Protein AF-A0A9Q1QBJ9-F1 (afdb_monomer_lite)

InterPro domains:
  IPR001480 Bulb-type lectin domain [PF01453] (140-242)
  IPR001480 Bulb-type lectin domain [PS50927] (94-215)
  IPR001480 Bulb-type lectin domain [SM00108] (101-216)
  IPR001480 Bulb-type lectin domain [cd00028] (123-216)
  IPR036426 Bulb-type lectin domain superfamily [SSF51110] (140-247)

Secondary structure (DSSP, 8-state):
------------TTSGGGGGSHHHHHHHHHHHHTT-GGGGS-TTT--TTTHHHHHHHHHHHHHHTBSSGGGSPPHHHHHHHHHTS-SSPPPP--BTT----------------EEEEEEE-SS-EEEEEEE-SGGGTT-EEEETTTTS-B-SS--EEEE-TTS-EEEE-TT--EEEE---GGGPPTT--EEEEE-TTS-EEEEETTEEEEEGGGS--SEE-TT--EEEETTS----SEEEEEETTEEEEEEEEEEE--SSS--EEEEETTEEEEE---B-SS-BTTS---HHHHHH-EEEEEE-TTSEEEEEEE-SSTT-EEEEEE-TTS-EEEEEE-

Foldseek 3Di:
DDDDDDDDDPDPPPVLLVLLDLVLLLVCVVCVVVVNNLVSDDPVPSDPVCVVLVVLSSQLSLQQQALDPVSRDDPVVSVCSNVCVDVDDDGHDDGNSNDPDDDDDDDDDDPQFWDWDWDDQPQWTWTFIFGPDPVTRLDTFATFLLPQTARDPAWDFDQDPLRWGFIAYPVRDTSGTQPQSVVDDPPWHWDWDQDSQRKIFIDTVPDTRGICLQPGEFKAWAPRKQKAAPPPPGDFSYAEACDPRRSHGHQWGWHFDDLVFTKIFIDRVPHTPDIQDGDPQFGSNNDDDDPVRSSFKGKDWDADPRSMIMIHIHGPPPVWTWMWGCYNVRDTDIDTPD

pLDDT: mean 75.95, std 17.56, range [25.08, 95.88]

Sequence (338 aa):
MNNLLAGSIPPTSRELLIFLYPPTTHQAWKLWNQKNITSFIDPVIAEPCYEADILRCIQVGLLCVQELAVDRPCISTVISMLEGDISDLPHPNKPGFTHISKDSEENQQCSSMNFISVTNGPNHRYVGIWYSKPSVRDVVVWVANRNNPLNDTSGIFRVSKDGNLQVLNGKNQILWSSDVSNKVVSGFSAAAQILDSGDLVVRIKDDVIWQSFDHPTDSLLPNMKLTVTKNVNQKPALRSWKSPADPSDGRFTSSFDSFTLPQVFIWDGDQPQWRSGPWNGNILIGVQYNPTDFINAQFVISSDKKGTISSSYFYPNKSLLSTYLLSLAGKFTQNMVG

Organism: NCBI:txid171969

Radius of gyration: 24.94 Å; chains: 1; bounding box: 63×51×92 Å

Structure (mmCIF, N/CA/C/O backbone):
data_AF-A0A9Q1QBJ9-F1
#
_entry.id   AF-A0A9Q1QBJ9-F1
#
loop_
_atom_site.group_PDB
_atom_site.id
_atom_site.type_symbol
_atom_site.label_atom_id
_atom_site.label_alt_id
_atom_site.label_comp_id
_atom_site.label_asym_id
_atom_site.label_entity_id
_atom_site.label_seq_id
_atom_site.pdbx_PDB_ins_code
_atom_site.Cartn_x
_atom_site.Cartn_y
_atom_site.Cartn_z
_atom_site.occupancy
_atom_site.B_iso_or_equiv
_atom_site.auth_seq_id
_atom_site.auth_comp_id
_atom_site.auth_asym_id
_atom_site.auth_atom_id
_atom_site.pdbx_PDB_model_num
ATOM 1 N N . MET A 1 1 ? 26.435 0.445 -59.937 1.00 33.91 1 MET A N 1
ATOM 2 C CA . MET A 1 1 ? 26.414 1.860 -59.514 1.00 33.91 1 MET A CA 1
ATOM 3 C C . MET A 1 1 ? 24.974 2.244 -59.273 1.00 33.91 1 MET A C 1
ATOM 5 O O . MET A 1 1 ? 24.207 2.161 -60.217 1.00 33.91 1 MET A O 1
ATOM 9 N N . ASN A 1 2 ? 24.622 2.532 -58.020 1.00 25.94 2 ASN A N 1
ATOM 10 C CA . ASN A 1 2 ? 23.614 3.511 -57.599 1.00 25.94 2 ASN A CA 1
ATOM 11 C C . ASN A 1 2 ? 23.578 3.477 -56.065 1.00 25.94 2 ASN A C 1
ATOM 13 O O . ASN A 1 2 ? 22.781 2.770 -55.458 1.00 25.94 2 ASN A O 1
ATOM 17 N N . ASN A 1 3 ? 24.529 4.201 -55.467 1.00 25.19 3 ASN A N 1
ATOM 18 C CA . ASN A 1 3 ? 24.510 4.575 -54.058 1.00 25.19 3 ASN A CA 1
ATOM 19 C C . ASN A 1 3 ? 23.535 5.748 -53.916 1.00 25.19 3 ASN A C 1
ATOM 21 O O . ASN A 1 3 ? 23.783 6.812 -54.479 1.00 25.19 3 ASN A O 1
ATOM 25 N N . LEU A 1 4 ? 22.450 5.555 -53.169 1.00 27.25 4 LEU A N 1
ATOM 26 C CA . LEU A 1 4 ? 21.653 6.646 -52.617 1.00 27.25 4 LEU A CA 1
ATOM 27 C C . LEU A 1 4 ? 21.962 6.729 -51.123 1.00 27.25 4 LEU A C 1
ATOM 29 O O . LEU A 1 4 ? 21.885 5.743 -50.394 1.00 27.25 4 LEU A O 1
ATOM 33 N N . LEU A 1 5 ? 22.405 7.920 -50.740 1.00 26.91 5 LEU A N 1
ATOM 34 C CA . LEU A 1 5 ? 22.919 8.317 -49.440 1.00 26.91 5 LEU A CA 1
ATOM 35 C C . LEU A 1 5 ? 21.843 8.146 -48.361 1.00 26.91 5 LEU A C 1
ATOM 37 O O . LEU A 1 5 ? 20.815 8.820 -48.388 1.00 26.91 5 LEU A O 1
ATOM 41 N N . ALA A 1 6 ? 22.110 7.266 -47.397 1.00 25.08 6 ALA A N 1
ATOM 42 C CA . ALA A 1 6 ? 21.444 7.269 -46.105 1.00 25.08 6 ALA A CA 1
ATOM 43 C C . ALA A 1 6 ? 21.936 8.501 -45.332 1.00 25.08 6 ALA A C 1
ATOM 45 O O . ALA A 1 6 ? 23.045 8.511 -44.804 1.00 25.08 6 ALA A O 1
ATOM 46 N N . GLY A 1 7 ? 21.133 9.566 -45.335 1.00 25.12 7 GLY A N 1
ATOM 47 C CA . GLY A 1 7 ? 21.307 10.689 -44.423 1.00 25.12 7 GLY A CA 1
ATOM 48 C C . GLY A 1 7 ? 21.037 10.218 -42.997 1.00 25.12 7 GLY A C 1
ATOM 49 O O . GLY A 1 7 ? 19.918 9.829 -42.668 1.00 25.12 7 GLY A O 1
ATOM 50 N N . SER A 1 8 ? 22.087 10.214 -42.187 1.00 29.39 8 SER A N 1
ATOM 51 C CA . SER A 1 8 ? 22.101 9.941 -40.755 1.00 29.39 8 SER A CA 1
ATOM 52 C C . SER A 1 8 ? 21.213 10.945 -40.017 1.00 29.39 8 SER A C 1
ATOM 54 O O . SER A 1 8 ? 21.477 12.145 -39.999 1.00 29.39 8 SER A O 1
ATOM 56 N N . ILE A 1 9 ? 20.132 10.443 -39.426 1.00 32.88 9 ILE A N 1
ATOM 57 C CA . ILE A 1 9 ? 19.233 11.200 -38.551 1.00 32.88 9 ILE A CA 1
ATOM 58 C C . ILE A 1 9 ? 19.928 11.303 -37.178 1.00 32.88 9 ILE A C 1
ATOM 60 O O . ILE A 1 9 ? 20.292 10.258 -36.640 1.00 32.88 9 ILE A O 1
ATOM 64 N N . PRO A 1 10 ? 20.145 12.503 -36.604 1.00 36.66 10 PRO A N 1
ATOM 65 C CA . PRO A 1 10 ? 20.764 12.642 -35.285 1.00 36.66 10 PRO A CA 1
ATOM 66 C C . PRO A 1 10 ? 19.845 12.093 -34.176 1.00 36.66 10 PRO A C 1
ATOM 68 O O . PRO A 1 10 ? 18.625 12.019 -34.375 1.00 36.66 10 PRO A O 1
ATOM 71 N N . PRO A 1 11 ? 20.395 11.714 -33.005 1.00 37.81 11 PRO A N 1
ATOM 72 C CA . PRO A 1 11 ? 19.617 11.146 -31.910 1.00 37.81 11 PRO A CA 1
ATOM 73 C C . PRO A 1 11 ? 18.572 12.160 -31.436 1.00 37.81 11 PRO A C 1
ATOM 75 O O . PRO A 1 11 ? 18.870 13.194 -30.843 1.00 37.81 11 PRO A O 1
ATOM 78 N N . THR A 1 12 ? 17.307 11.885 -31.750 1.00 42.91 12 THR A N 1
ATOM 79 C CA . THR A 1 12 ? 16.182 12.710 -31.304 1.00 42.91 12 THR A CA 1
ATOM 80 C C . THR A 1 12 ? 16.101 12.731 -29.777 1.00 42.91 12 THR A C 1
ATOM 82 O O . THR A 1 12 ? 16.357 11.715 -29.135 1.00 42.91 12 THR A O 1
ATOM 85 N N . SER A 1 13 ? 15.660 13.872 -29.240 1.00 38.88 13 SER A N 1
ATOM 86 C CA . SER A 1 13 ? 15.245 14.275 -27.874 1.00 38.88 13 SER A CA 1
ATOM 87 C C . SER A 1 13 ? 14.768 13.229 -26.839 1.00 38.88 13 SER A C 1
ATOM 89 O O . SER A 1 13 ? 14.583 13.573 -25.673 1.00 38.88 13 SER A O 1
ATOM 91 N N . ARG A 1 14 ? 14.585 11.959 -27.205 1.00 36.34 14 ARG A N 1
ATOM 92 C CA . ARG A 1 14 ? 14.251 10.836 -26.320 1.00 36.34 14 ARG A CA 1
ATOM 93 C C . ARG A 1 14 ? 15.429 10.317 -25.484 1.00 36.34 14 ARG A C 1
ATOM 95 O O . ARG A 1 14 ? 15.174 9.775 -24.415 1.00 36.34 14 ARG A O 1
ATOM 102 N N . GLU A 1 15 ? 16.681 10.508 -25.904 1.00 43.69 15 GLU A N 1
ATOM 103 C CA . GLU A 1 15 ? 17.861 10.028 -25.146 1.00 43.69 15 GLU A CA 1
ATOM 104 C C . GLU A 1 15 ? 18.367 11.026 -24.090 1.00 43.69 15 GLU A C 1
ATOM 106 O O . GLU A 1 15 ? 18.930 10.637 -23.068 1.00 43.69 15 GLU A O 1
ATOM 111 N N . LEU A 1 16 ? 18.046 12.312 -24.255 1.00 41.97 16 LEU A N 1
ATOM 112 C CA . LEU A 1 16 ? 18.316 13.368 -23.269 1.00 41.97 16 LEU A CA 1
ATOM 113 C C . LEU A 1 16 ? 17.565 13.171 -21.936 1.00 41.97 16 LEU A C 1
ATOM 115 O O . LEU A 1 16 ? 17.967 13.707 -20.904 1.00 41.97 16 LEU A O 1
ATOM 119 N N . LEU A 1 17 ? 16.501 12.363 -21.931 1.00 39.62 17 LEU A N 1
ATOM 120 C CA . LEU A 1 17 ? 15.684 12.058 -20.752 1.00 39.62 17 LEU A CA 1
ATOM 121 C C . LEU A 1 17 ? 16.362 11.123 -19.732 1.00 39.62 17 LEU A C 1
ATOM 123 O O . LEU A 1 17 ? 15.875 11.007 -18.608 1.00 39.62 17 LEU A O 1
ATOM 127 N N . ILE A 1 18 ? 17.504 10.510 -20.065 1.00 40.84 18 ILE A N 1
ATOM 128 C CA . ILE A 1 18 ? 18.268 9.643 -19.144 1.00 40.84 18 ILE A CA 1
ATOM 129 C C . ILE A 1 18 ? 18.962 10.458 -18.023 1.00 40.84 18 ILE A C 1
ATOM 131 O O . ILE A 1 18 ? 19.281 9.927 -16.953 1.00 40.84 18 ILE A O 1
ATOM 135 N N . PHE A 1 19 ? 19.123 11.775 -18.207 1.00 36.28 19 PHE A N 1
ATOM 136 C CA . PHE A 1 19 ? 19.811 12.662 -17.258 1.00 36.28 19 PHE A CA 1
ATOM 137 C C . PHE A 1 19 ? 18.944 13.219 -16.118 1.00 36.28 19 PHE A C 1
ATOM 139 O O . PHE A 1 19 ? 19.477 13.873 -15.222 1.00 36.28 19 PHE A O 1
ATOM 146 N N . LEU A 1 20 ? 17.635 12.941 -16.103 1.00 38.00 20 LEU A N 1
ATOM 147 C CA . LEU A 1 20 ? 16.695 13.495 -15.115 1.00 38.00 20 LEU A CA 1
ATOM 148 C C . LEU A 1 20 ? 16.413 12.572 -13.909 1.00 38.00 20 LEU A C 1
ATOM 150 O O . LEU A 1 20 ? 15.502 12.850 -13.132 1.00 38.00 20 LEU A O 1
ATOM 154 N N . TYR A 1 21 ? 17.178 11.488 -13.722 1.00 39.03 21 TYR A N 1
ATOM 155 C CA . TYR A 1 21 ? 16.983 10.539 -12.617 1.00 39.03 21 TYR A CA 1
ATOM 156 C C . TYR A 1 21 ? 18.013 10.763 -11.482 1.00 39.03 21 TYR A C 1
ATOM 158 O O . TYR A 1 21 ? 19.213 10.786 -11.749 1.00 39.03 21 TYR A O 1
ATOM 166 N N . PRO A 1 22 ? 17.619 10.884 -10.195 1.00 43.53 22 PRO A N 1
ATOM 167 C CA . PRO A 1 22 ? 18.544 11.287 -9.122 1.00 43.53 22 PRO A CA 1
ATOM 168 C C . PRO A 1 22 ? 19.790 10.383 -8.942 1.00 43.53 22 PRO A C 1
ATOM 170 O O . PRO A 1 22 ? 20.889 10.911 -8.745 1.00 43.53 22 PRO A O 1
ATOM 173 N N . PRO A 1 23 ? 19.687 9.039 -9.057 1.00 45.09 23 PRO A N 1
ATOM 174 C CA . PRO A 1 23 ? 20.844 8.138 -9.064 1.00 45.09 23 PRO A CA 1
ATOM 175 C C . PRO A 1 23 ? 21.808 8.344 -10.240 1.00 45.09 23 PRO A C 1
ATOM 177 O O . PRO A 1 23 ? 23.024 8.333 -10.034 1.00 45.09 23 PRO A O 1
ATOM 180 N N . THR A 1 24 ? 21.294 8.571 -11.456 1.00 62.31 24 THR A N 1
ATOM 181 C CA . THR A 1 24 ? 22.142 8.823 -12.632 1.00 62.31 24 THR A CA 1
ATOM 182 C C . THR A 1 24 ? 22.761 10.212 -12.563 1.00 62.31 24 THR A C 1
ATOM 184 O O . THR A 1 24 ? 23.939 10.354 -12.873 1.00 62.31 24 THR A O 1
ATOM 187 N N . THR A 1 25 ? 22.042 11.210 -12.038 1.00 67.38 25 THR A N 1
ATOM 188 C CA . THR A 1 25 ? 22.577 12.548 -11.759 1.00 67.38 25 THR A CA 1
ATOM 189 C C . THR A 1 25 ? 23.733 12.506 -10.757 1.00 67.38 25 THR A C 1
ATOM 191 O O . THR A 1 25 ? 24.758 13.143 -10.989 1.00 67.38 25 THR A O 1
ATOM 194 N N . HIS A 1 26 ? 23.619 11.745 -9.660 1.00 71.88 26 HIS A N 1
ATOM 195 C CA . HIS A 1 26 ? 24.703 11.621 -8.678 1.00 71.88 26 HIS A CA 1
ATOM 196 C C . HIS A 1 26 ? 25.946 10.946 -9.275 1.00 71.88 26 HIS A C 1
ATOM 198 O O . HIS A 1 26 ? 27.069 11.414 -9.072 1.00 71.88 26 HIS A O 1
ATOM 204 N N . GLN A 1 27 ? 25.758 9.863 -10.034 1.00 75.88 27 GLN A N 1
ATOM 205 C CA . GLN A 1 27 ? 26.855 9.146 -10.683 1.00 75.88 27 GLN A CA 1
ATOM 206 C C . GLN A 1 27 ? 27.514 9.982 -11.791 1.00 75.88 27 GLN A C 1
ATOM 208 O O . GLN A 1 27 ? 28.742 10.073 -11.823 1.00 75.88 27 GLN A O 1
ATOM 213 N N . ALA A 1 28 ? 26.722 10.644 -12.638 1.00 80.31 28 ALA A N 1
ATOM 214 C CA . ALA A 1 28 ? 27.209 11.560 -13.664 1.00 80.31 28 ALA A CA 1
ATOM 215 C C . ALA A 1 28 ? 27.973 12.732 -13.037 1.00 80.31 28 ALA A C 1
ATOM 217 O O . ALA A 1 28 ? 29.091 13.013 -13.446 1.00 80.31 28 ALA A O 1
ATOM 218 N N . TRP A 1 29 ? 27.444 13.355 -11.979 1.00 84.75 29 TRP A N 1
ATOM 219 C CA . TRP A 1 29 ? 28.126 14.425 -11.242 1.00 84.75 29 TRP A CA 1
ATOM 220 C C . TRP A 1 29 ? 29.461 13.975 -10.639 1.00 84.75 29 TRP A C 1
ATOM 222 O O . TRP A 1 29 ? 30.465 14.689 -10.711 1.00 84.75 29 TRP A O 1
ATOM 232 N N . LYS A 1 30 ? 29.504 12.774 -10.055 1.00 84.19 30 LYS A N 1
ATOM 233 C CA . LYS A 1 30 ? 30.741 12.199 -9.515 1.00 84.19 30 LYS A CA 1
ATOM 234 C C . LYS A 1 30 ? 31.784 11.995 -10.617 1.00 84.19 30 LYS A C 1
ATOM 236 O O . LYS A 1 30 ? 32.927 12.412 -10.443 1.00 84.19 30 LYS A O 1
ATOM 241 N N . LEU A 1 31 ? 31.397 11.392 -11.741 1.00 84.75 31 LEU A N 1
ATOM 242 C CA . LEU A 1 31 ? 32.291 11.135 -12.876 1.00 84.75 31 LEU A CA 1
ATOM 243 C C . LEU A 1 31 ? 32.712 12.424 -13.598 1.00 84.75 31 LEU A C 1
ATOM 245 O O . LEU A 1 31 ? 33.857 12.520 -14.039 1.00 84.75 31 LEU A O 1
ATOM 249 N N . TRP A 1 32 ? 31.835 13.431 -13.641 1.00 87.50 32 TRP A N 1
ATOM 250 C CA . TRP A 1 32 ? 32.114 14.775 -14.153 1.00 87.50 32 TRP A CA 1
ATOM 251 C C . TRP A 1 32 ? 33.260 15.433 -13.379 1.00 87.50 32 TRP A C 1
ATOM 253 O O . TRP A 1 32 ? 34.274 15.810 -13.963 1.00 87.50 32 TRP A O 1
ATOM 263 N N . ASN A 1 33 ? 33.167 15.464 -12.045 1.00 84.94 33 ASN A N 1
ATOM 264 C CA . ASN A 1 33 ? 34.223 16.019 -11.189 1.00 84.94 33 ASN A CA 1
ATOM 265 C C . ASN A 1 33 ? 35.523 15.203 -11.217 1.00 84.94 33 ASN A C 1
ATOM 267 O O . ASN A 1 33 ? 36.606 15.747 -11.012 1.00 84.94 33 ASN A O 1
ATOM 271 N N . GLN A 1 34 ? 35.429 13.899 -11.483 1.00 87.88 34 GLN A N 1
ATOM 272 C CA . GLN A 1 34 ? 36.583 13.011 -11.644 1.00 87.88 34 GLN A CA 1
ATOM 273 C C . GLN A 1 34 ? 37.213 13.077 -13.045 1.00 87.88 34 GLN A C 1
ATOM 275 O O . GLN A 1 34 ? 38.173 12.352 -13.297 1.00 87.88 34 GLN A O 1
ATOM 280 N N . LYS A 1 35 ? 36.697 13.926 -13.950 1.00 85.50 35 LYS A N 1
ATOM 281 C CA . LYS A 1 35 ? 37.119 14.018 -15.361 1.00 85.50 35 LYS A CA 1
ATOM 282 C C . LYS A 1 35 ? 37.064 12.674 -16.101 1.00 85.50 35 LYS A C 1
ATOM 284 O O . LYS A 1 35 ? 37.845 12.433 -17.014 1.00 85.50 35 LYS A O 1
ATOM 289 N N . ASN A 1 36 ? 36.137 11.804 -15.706 1.00 86.88 36 ASN A N 1
ATOM 290 C CA . ASN A 1 36 ? 35.950 10.465 -16.268 1.00 86.88 36 ASN A CA 1
ATOM 291 C C . ASN A 1 36 ? 34.512 10.265 -16.775 1.00 86.88 36 ASN A C 1
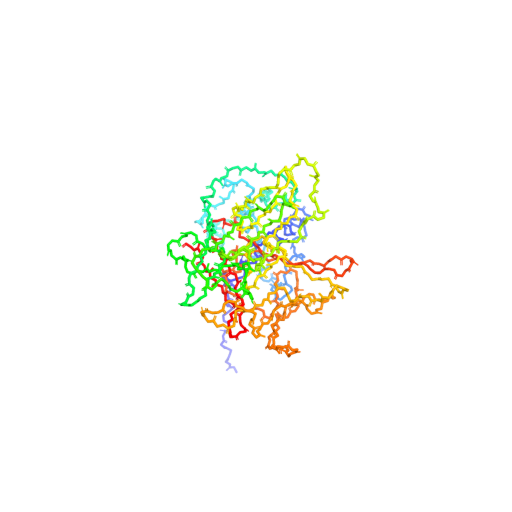ATOM 293 O O . ASN A 1 36 ? 33.939 9.180 -16.676 1.00 86.88 36 ASN A O 1
ATOM 297 N N . ILE A 1 37 ? 33.886 11.334 -17.267 1.00 83.50 37 ILE A N 1
ATOM 298 C CA . ILE A 1 37 ? 32.483 11.306 -17.687 1.00 83.50 37 ILE A CA 1
ATOM 299 C C . ILE A 1 37 ? 32.243 10.419 -18.913 1.00 83.50 37 ILE A C 1
ATOM 301 O O . ILE A 1 37 ? 31.159 9.876 -19.068 1.00 83.50 37 ILE A O 1
ATOM 305 N N . THR A 1 38 ? 33.258 10.182 -19.741 1.00 80.94 38 THR A N 1
ATOM 306 C CA . THR A 1 38 ? 33.166 9.276 -20.895 1.00 80.94 38 THR A CA 1
ATOM 307 C C . THR A 1 38 ? 32.803 7.846 -20.488 1.00 80.94 38 THR A C 1
ATOM 309 O O . THR A 1 38 ? 32.069 7.178 -21.205 1.00 80.94 38 THR A O 1
ATOM 312 N N . SER A 1 39 ? 33.205 7.401 -19.289 1.00 78.25 39 SER A N 1
ATOM 313 C CA . SER A 1 39 ? 32.807 6.098 -18.727 1.00 78.25 39 SER A CA 1
ATOM 314 C C . SER A 1 39 ? 31.316 5.984 -18.375 1.00 78.25 39 SER A C 1
ATOM 316 O O . SER A 1 39 ? 30.838 4.893 -18.069 1.00 78.25 39 SER A O 1
ATOM 318 N N . PHE A 1 40 ? 30.586 7.103 -18.392 1.00 77.06 40 PHE A N 1
ATOM 319 C CA . PHE A 1 40 ? 29.141 7.154 -18.186 1.00 77.06 40 PHE A CA 1
ATOM 320 C C . PHE A 1 40 ? 28.348 6.918 -19.485 1.00 77.06 40 PHE A C 1
ATOM 322 O O . PHE A 1 40 ? 27.156 6.633 -19.418 1.00 77.06 40 PHE A O 1
ATOM 329 N N . ILE A 1 41 ? 28.985 7.051 -20.654 1.00 74.88 41 ILE A N 1
ATOM 330 C CA . ILE A 1 41 ? 28.327 6.939 -21.961 1.00 74.88 41 ILE A CA 1
ATOM 331 C C . ILE A 1 41 ? 28.040 5.464 -22.262 1.00 74.88 41 ILE A C 1
ATOM 333 O O . ILE A 1 41 ? 28.922 4.613 -22.135 1.00 74.88 41 ILE A O 1
ATOM 337 N N . ASP A 1 42 ? 26.804 5.158 -22.663 1.00 71.00 42 ASP A N 1
ATOM 338 C CA . ASP A 1 42 ? 26.421 3.799 -23.041 1.00 71.00 42 ASP A CA 1
ATOM 339 C C . ASP A 1 42 ? 27.171 3.377 -24.324 1.00 71.00 42 ASP A C 1
ATOM 341 O O . ASP A 1 42 ? 27.138 4.114 -25.316 1.00 71.00 42 ASP A O 1
ATOM 345 N N . PRO A 1 43 ? 27.838 2.205 -24.348 1.00 70.44 43 PRO A N 1
ATOM 346 C CA . PRO A 1 43 ? 28.557 1.715 -25.523 1.00 70.44 43 PRO A CA 1
ATOM 347 C C . PRO A 1 43 ? 27.721 1.637 -26.806 1.00 70.44 43 PRO A C 1
ATOM 349 O O . PRO A 1 43 ? 28.291 1.681 -27.892 1.00 70.44 43 PRO A O 1
ATOM 352 N N . VAL A 1 44 ? 26.392 1.517 -26.700 1.00 63.41 44 VAL A N 1
ATOM 353 C CA . VAL A 1 44 ? 25.474 1.472 -27.850 1.00 63.41 44 VAL A CA 1
ATOM 354 C C . VAL A 1 44 ? 25.405 2.815 -28.584 1.00 63.41 44 VAL A C 1
ATOM 356 O O . VAL A 1 44 ? 25.165 2.824 -29.787 1.00 63.41 44 VAL A O 1
ATOM 359 N N . ILE A 1 45 ? 25.651 3.929 -27.888 1.00 63.81 45 ILE A N 1
ATOM 360 C CA . ILE A 1 45 ? 25.605 5.292 -28.448 1.00 63.81 45 ILE A CA 1
ATOM 361 C C . ILE A 1 45 ? 26.980 5.975 -28.471 1.00 63.81 45 ILE A C 1
ATOM 363 O O . ILE A 1 45 ? 27.094 7.119 -28.903 1.00 63.81 45 ILE A O 1
ATOM 367 N N . ALA A 1 46 ? 28.034 5.292 -28.011 1.00 70.44 46 ALA A N 1
ATOM 368 C CA . ALA A 1 46 ? 29.401 5.808 -27.905 1.00 70.44 46 ALA A CA 1
ATOM 369 C C . ALA A 1 46 ? 30.135 5.859 -29.261 1.00 70.44 46 ALA A C 1
ATOM 371 O O . ALA A 1 46 ? 31.283 5.423 -29.382 1.00 70.44 46 ALA A O 1
ATOM 372 N N . GLU A 1 47 ? 29.477 6.370 -30.302 1.00 73.94 47 GLU A N 1
ATOM 373 C CA . GLU A 1 47 ? 30.125 6.591 -31.590 1.00 73.94 47 GLU A CA 1
ATOM 374 C C . GLU A 1 47 ? 31.000 7.861 -31.535 1.00 73.94 47 GLU A C 1
ATOM 376 O O . GLU A 1 47 ? 30.522 8.916 -31.103 1.00 73.94 47 GLU A O 1
ATOM 381 N N . PRO A 1 48 ? 32.263 7.820 -32.013 1.00 77.31 48 PRO A N 1
ATOM 382 C CA . PRO A 1 48 ? 33.182 8.963 -31.936 1.00 77.31 48 PRO A CA 1
ATOM 383 C C . PRO A 1 48 ? 32.674 10.246 -32.610 1.00 77.31 48 PRO A C 1
ATOM 385 O O . PRO A 1 48 ? 33.095 11.343 -32.257 1.00 77.31 48 PRO A O 1
ATOM 388 N N . CYS A 1 49 ? 31.778 10.128 -33.594 1.00 77.88 49 CYS A N 1
ATOM 389 C CA . CYS A 1 49 ? 31.185 11.272 -34.287 1.00 77.88 49 CYS A CA 1
ATOM 390 C C . CYS A 1 49 ? 30.157 12.043 -33.442 1.00 77.88 49 CYS A C 1
ATOM 392 O O . CYS A 1 49 ? 29.927 13.211 -33.739 1.00 77.88 49 CYS A O 1
ATOM 394 N N . TYR A 1 50 ? 29.579 11.432 -32.401 1.00 74.12 50 TYR A N 1
ATOM 395 C CA . TYR A 1 50 ? 28.571 12.049 -31.525 1.00 74.12 50 TYR A CA 1
ATOM 396 C C . TYR A 1 50 ? 29.112 12.403 -30.136 1.00 74.12 50 TYR A C 1
ATOM 398 O O . TYR A 1 50 ? 28.388 12.961 -29.315 1.00 74.12 50 TYR A O 1
ATOM 406 N N . GLU A 1 51 ? 30.384 12.116 -29.850 1.00 79.19 51 GLU A N 1
ATOM 407 C CA . GLU A 1 51 ? 30.974 12.300 -28.520 1.00 79.19 51 GLU A CA 1
ATOM 408 C C . GLU A 1 51 ? 30.830 13.742 -28.005 1.00 79.19 51 GLU A C 1
ATOM 410 O O . GLU A 1 51 ? 30.426 13.957 -26.862 1.00 79.19 51 GLU A O 1
ATOM 415 N N . ALA A 1 52 ? 31.086 14.739 -28.857 1.00 80.19 52 ALA A N 1
ATOM 416 C CA . ALA A 1 52 ? 30.951 16.150 -28.494 1.00 80.19 52 ALA A CA 1
ATOM 417 C C . ALA A 1 52 ? 29.503 16.523 -28.127 1.00 80.19 52 ALA A C 1
ATOM 419 O O . ALA A 1 52 ? 29.275 17.205 -27.125 1.00 80.19 52 ALA A O 1
ATOM 420 N N . ASP A 1 53 ? 28.529 16.026 -28.891 1.00 77.25 53 ASP A N 1
ATOM 421 C CA . ASP A 1 53 ? 27.107 16.285 -28.664 1.00 77.25 53 ASP A CA 1
ATOM 422 C C . ASP A 1 53 ? 26.610 15.575 -27.400 1.00 77.25 53 ASP A C 1
ATOM 424 O O . ASP A 1 53 ? 25.871 16.156 -26.606 1.00 77.25 53 ASP A O 1
ATOM 428 N N . ILE A 1 54 ? 27.078 14.350 -27.146 1.00 77.50 54 ILE A N 1
ATOM 429 C CA . ILE A 1 54 ? 26.760 13.584 -25.936 1.00 77.50 54 ILE A CA 1
ATOM 430 C C . ILE A 1 54 ? 27.313 14.290 -24.692 1.00 77.50 54 ILE A C 1
ATOM 432 O O . ILE A 1 54 ? 26.591 14.471 -23.709 1.00 77.50 54 ILE A O 1
ATOM 436 N N . LEU A 1 55 ? 28.569 14.745 -24.727 1.00 83.38 55 LEU A N 1
ATOM 437 C CA . LEU A 1 55 ? 29.182 15.498 -23.626 1.00 83.38 55 LEU A CA 1
ATOM 438 C C . LEU A 1 55 ? 28.447 16.812 -23.354 1.00 83.38 55 LEU A C 1
ATOM 440 O O . LEU A 1 55 ? 28.206 17.165 -22.196 1.00 83.38 55 LEU A O 1
ATOM 444 N N . ARG A 1 56 ? 28.035 17.502 -24.418 1.00 83.06 56 ARG A N 1
ATOM 445 C CA . ARG A 1 56 ? 27.232 18.721 -24.342 1.00 83.06 56 ARG A CA 1
ATOM 446 C C . ARG A 1 56 ? 25.875 18.451 -23.691 1.00 83.06 56 ARG A C 1
ATOM 448 O O . ARG A 1 56 ? 25.490 19.159 -22.763 1.00 83.06 56 ARG A O 1
ATOM 455 N N . CYS A 1 57 ? 25.197 17.381 -24.098 1.00 80.00 57 CYS A N 1
ATOM 456 C CA . CYS A 1 57 ? 23.941 16.928 -23.504 1.00 80.00 57 CYS A CA 1
ATOM 457 C C . CYS A 1 57 ? 24.086 16.621 -22.004 1.00 80.00 57 CYS A C 1
ATOM 459 O O . CYS A 1 57 ? 23.256 17.056 -21.203 1.00 80.00 57 CYS A O 1
ATOM 461 N N . ILE A 1 58 ? 25.164 15.937 -21.606 1.00 82.62 58 ILE A N 1
ATOM 462 C CA . ILE A 1 58 ? 25.473 15.651 -20.197 1.00 82.62 58 ILE A CA 1
ATOM 463 C C . ILE A 1 58 ? 25.655 16.952 -19.403 1.00 82.62 58 ILE A C 1
ATOM 465 O O . ILE A 1 58 ? 25.086 17.102 -18.320 1.00 82.62 58 ILE A O 1
ATOM 469 N N . GLN A 1 59 ? 26.425 17.905 -19.936 1.00 88.25 59 GLN A N 1
ATOM 470 C CA . GLN A 1 59 ? 26.687 19.184 -19.273 1.00 88.25 59 GLN A CA 1
ATOM 471 C C . GLN A 1 59 ? 25.404 19.998 -19.081 1.00 88.25 59 GLN A C 1
ATOM 473 O O . GLN A 1 59 ? 25.151 20.503 -17.985 1.00 88.25 59 GLN A O 1
ATOM 478 N N . VAL A 1 60 ? 24.563 20.079 -20.116 1.00 85.19 60 VAL A N 1
ATOM 479 C CA . VAL A 1 60 ? 23.253 20.743 -20.046 1.00 85.19 60 VAL A CA 1
ATOM 480 C C . VAL A 1 60 ? 22.338 20.041 -19.041 1.00 85.19 60 VAL A C 1
ATOM 482 O O . VAL A 1 60 ? 21.699 20.707 -18.225 1.00 85.19 60 VAL A O 1
ATOM 485 N N . GLY A 1 61 ? 22.330 18.704 -19.027 1.00 83.19 61 GLY A N 1
ATOM 486 C CA . GLY A 1 61 ? 21.604 17.909 -18.038 1.00 83.19 61 GLY A CA 1
ATOM 487 C C . GLY A 1 61 ? 22.018 18.242 -16.603 1.00 83.19 61 GLY A C 1
ATOM 488 O O . GLY A 1 61 ? 21.156 18.483 -15.759 1.00 83.19 61 GLY A O 1
ATOM 489 N N . LEU A 1 62 ? 23.325 18.356 -16.334 1.00 84.56 62 LEU A N 1
ATOM 490 C CA . LEU A 1 62 ? 23.856 18.749 -15.024 1.00 84.56 62 LEU A CA 1
ATOM 491 C C . LEU A 1 62 ? 23.486 20.194 -14.641 1.00 84.56 62 LEU A C 1
ATOM 493 O O . LEU A 1 62 ? 23.199 20.456 -13.473 1.00 84.56 62 LEU A O 1
ATOM 497 N N . LEU A 1 63 ? 23.437 21.131 -15.593 1.00 84.50 63 LEU A N 1
ATOM 498 C CA . LEU A 1 63 ? 22.987 22.512 -15.356 1.00 84.50 63 LEU A CA 1
ATOM 499 C C . LEU A 1 63 ? 21.488 22.602 -15.023 1.00 84.50 63 LEU A C 1
ATOM 501 O O . LEU A 1 63 ? 21.072 23.493 -14.288 1.00 84.50 63 LEU A O 1
ATOM 505 N N . CYS A 1 64 ? 20.666 21.665 -15.494 1.00 82.81 64 CYS A N 1
ATOM 506 C CA . CYS A 1 64 ? 19.225 21.665 -15.216 1.00 82.81 64 CYS A CA 1
ATOM 507 C C . CYS A 1 64 ? 18.865 21.201 -13.793 1.00 82.81 64 CYS A C 1
ATOM 509 O O . CYS A 1 64 ? 17.766 21.472 -13.312 1.00 82.81 64 CYS A O 1
ATOM 511 N N . VAL A 1 65 ? 19.776 20.508 -13.106 1.00 81.75 65 VAL A N 1
ATOM 512 C CA . VAL A 1 65 ? 19.519 19.828 -11.818 1.00 81.75 65 VAL A CA 1
ATOM 513 C C . VAL A 1 65 ? 20.311 20.426 -10.649 1.00 81.75 65 VAL A C 1
ATOM 515 O O . VAL A 1 65 ? 20.512 19.777 -9.619 1.00 81.75 65 VAL A O 1
ATOM 518 N N . GLN A 1 66 ? 20.744 21.680 -10.799 1.00 82.62 66 GLN A N 1
ATOM 519 C CA . GLN A 1 66 ? 21.483 22.451 -9.794 1.00 82.62 66 GLN A CA 1
ATOM 520 C C . GLN A 1 66 ? 20.724 22.558 -8.465 1.00 82.62 66 GLN A C 1
ATOM 522 O O . GLN A 1 66 ? 19.490 22.584 -8.440 1.00 82.62 66 GLN A O 1
ATOM 527 N N . GLU A 1 67 ? 21.458 22.600 -7.351 1.00 81.25 67 GLU A N 1
ATOM 528 C CA . GLU A 1 67 ? 20.891 22.688 -5.999 1.00 81.25 67 GLU A CA 1
ATOM 529 C C . GLU A 1 67 ? 20.012 23.927 -5.829 1.00 81.25 67 GLU A C 1
ATOM 531 O O . GLU A 1 67 ? 18.843 23.807 -5.456 1.00 81.25 67 GLU A O 1
ATOM 536 N N . LEU A 1 68 ? 20.520 25.097 -6.213 1.00 72.56 68 LEU A N 1
ATOM 537 C CA . LEU A 1 68 ? 19.757 26.335 -6.172 1.00 72.56 68 LEU A CA 1
ATOM 538 C C . LEU A 1 68 ? 18.919 26.495 -7.444 1.00 72.56 68 LEU A C 1
ATOM 540 O O . LEU A 1 68 ? 19.417 26.378 -8.561 1.00 72.56 68 LEU A O 1
ATOM 544 N N . ALA A 1 69 ? 17.632 26.816 -7.280 1.00 74.06 69 ALA A N 1
ATOM 545 C CA . ALA A 1 69 ? 16.731 27.059 -8.409 1.00 74.06 69 ALA A CA 1
ATOM 546 C C . ALA A 1 69 ? 17.182 28.245 -9.282 1.00 74.06 69 ALA A C 1
ATOM 548 O O . ALA A 1 69 ? 16.930 28.237 -10.482 1.00 74.06 69 ALA A O 1
ATOM 549 N N . VAL A 1 70 ? 17.868 29.229 -8.687 1.00 73.62 70 VAL A N 1
ATOM 550 C CA . VAL A 1 70 ? 18.410 30.405 -9.392 1.00 73.62 70 VAL A CA 1
ATOM 551 C C . VAL A 1 70 ? 19.580 30.070 -10.320 1.00 73.62 70 VAL A C 1
ATOM 553 O O . VAL A 1 70 ? 19.835 30.822 -11.253 1.00 73.62 70 VAL A O 1
ATOM 556 N N . ASP A 1 71 ? 20.248 28.933 -10.103 1.00 79.38 71 ASP A N 1
ATOM 557 C CA . ASP A 1 71 ? 21.384 28.482 -10.914 1.00 79.38 71 ASP A CA 1
ATOM 558 C C . ASP A 1 71 ? 20.942 27.616 -12.108 1.00 79.38 71 ASP A C 1
ATOM 560 O O . ASP A 1 71 ? 21.764 27.225 -12.938 1.00 79.38 71 ASP A O 1
ATOM 564 N N . ARG A 1 72 ? 19.645 27.286 -12.203 1.00 85.81 72 ARG A N 1
ATOM 565 C CA . ARG A 1 72 ? 19.098 26.466 -13.289 1.00 85.81 72 ARG A CA 1
ATOM 566 C C . ARG A 1 72 ? 18.768 27.351 -14.496 1.00 85.81 72 ARG A C 1
ATOM 568 O O . ARG A 1 72 ? 18.072 28.355 -14.337 1.00 85.81 72 ARG A O 1
ATOM 575 N N . PRO A 1 73 ? 19.200 26.983 -15.713 1.00 81.88 73 PRO A N 1
ATOM 576 C CA . PRO A 1 73 ? 18.849 27.725 -16.914 1.00 81.88 73 PRO A CA 1
ATOM 577 C C . PRO A 1 73 ? 17.342 27.637 -17.184 1.00 81.88 73 PRO A C 1
ATOM 579 O O . PRO A 1 73 ? 16.701 26.611 -16.943 1.00 81.88 73 PRO A O 1
ATOM 582 N N . CYS A 1 74 ? 16.765 28.710 -17.724 1.00 74.88 74 CYS A N 1
ATOM 583 C CA . CYS A 1 74 ? 15.407 28.660 -18.253 1.00 74.88 74 CYS A CA 1
ATOM 584 C C . CYS A 1 74 ? 15.354 27.791 -19.519 1.00 74.88 74 CYS A C 1
ATOM 586 O O . CYS A 1 74 ? 16.359 27.591 -20.204 1.00 74.88 74 CYS A O 1
ATOM 588 N N . ILE A 1 75 ? 14.161 27.291 -19.852 1.00 76.38 75 ILE A N 1
ATOM 589 C CA . ILE A 1 75 ? 13.987 26.333 -20.951 1.00 76.38 75 ILE A CA 1
ATOM 590 C C . ILE A 1 75 ? 14.477 26.872 -22.304 1.00 76.38 75 ILE A C 1
ATOM 592 O O . ILE A 1 75 ? 15.037 26.116 -23.088 1.00 76.38 75 ILE A O 1
ATOM 596 N N . SER A 1 76 ? 14.342 28.178 -22.560 1.00 67.88 76 SER A N 1
ATOM 597 C CA . SER A 1 76 ? 14.849 28.807 -23.785 1.00 67.88 76 SER A CA 1
ATOM 598 C C . SER A 1 76 ? 16.371 28.734 -23.872 1.00 67.88 76 SER A C 1
ATOM 600 O O . SER A 1 76 ? 16.911 28.411 -24.922 1.00 67.88 76 SER A O 1
ATOM 602 N N . THR A 1 77 ? 17.064 28.963 -22.755 1.00 76.81 77 THR A N 1
ATOM 603 C CA . THR A 1 77 ? 18.521 28.841 -22.685 1.00 76.81 77 THR A CA 1
ATOM 604 C C . THR A 1 77 ? 18.954 27.391 -22.862 1.00 76.81 77 THR A C 1
ATOM 606 O O . THR A 1 77 ? 19.915 27.138 -23.573 1.00 76.81 77 THR A O 1
ATOM 609 N N . VAL A 1 78 ? 18.230 26.431 -22.278 1.00 75.50 78 VAL A N 1
ATOM 610 C CA . VAL A 1 78 ? 18.495 24.994 -22.472 1.00 75.50 78 VAL A CA 1
ATOM 611 C C . VAL A 1 78 ? 18.396 24.606 -23.946 1.00 75.50 78 VAL A C 1
ATOM 613 O O . VAL A 1 78 ? 19.271 23.905 -24.441 1.00 75.50 78 VAL A O 1
ATOM 616 N N . ILE A 1 79 ? 17.373 25.087 -24.656 1.00 71.56 79 ILE A N 1
ATOM 617 C CA . ILE A 1 79 ? 17.198 24.821 -26.090 1.00 71.56 79 ILE A CA 1
ATOM 618 C C . ILE A 1 79 ? 18.378 25.394 -26.887 1.00 71.56 79 ILE A C 1
ATOM 620 O O . ILE A 1 79 ? 19.034 24.638 -27.595 1.00 71.56 79 ILE A O 1
ATOM 624 N N . SER A 1 80 ? 18.756 26.658 -26.668 1.00 71.25 80 SER A N 1
ATOM 625 C CA . SER A 1 80 ? 19.936 27.263 -27.314 1.00 71.25 80 SER A CA 1
ATOM 626 C C . SER A 1 80 ? 21.256 26.563 -26.951 1.00 71.25 80 SER A C 1
ATOM 628 O O . SER A 1 80 ? 22.178 26.466 -27.762 1.00 71.25 80 SER A O 1
ATOM 630 N N . MET A 1 81 ? 21.374 26.032 -25.730 1.00 80.94 81 MET A N 1
ATOM 631 C CA . MET A 1 81 ? 22.513 25.201 -25.340 1.00 80.94 81 MET A CA 1
ATOM 632 C C . MET A 1 81 ? 22.510 23.856 -26.073 1.00 80.94 81 MET A C 1
ATOM 634 O O . MET A 1 81 ? 23.578 23.362 -26.398 1.00 80.94 81 MET A O 1
ATOM 638 N N . LEU A 1 82 ? 21.366 23.253 -26.379 1.00 79.19 82 LEU A N 1
ATOM 639 C CA . LEU A 1 82 ? 21.311 21.979 -27.106 1.00 79.19 82 LEU A CA 1
ATOM 640 C C . LEU A 1 82 ? 21.479 22.154 -28.620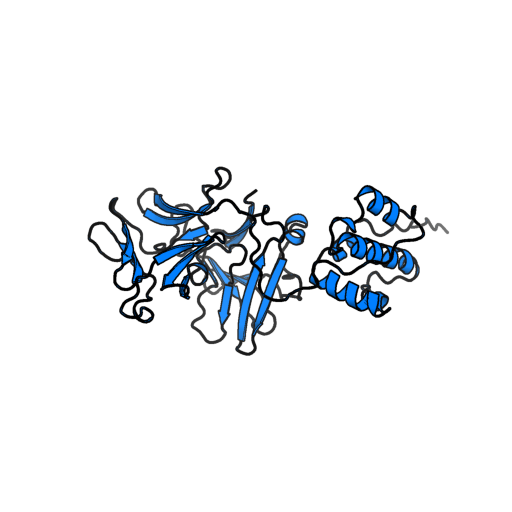 1.00 79.19 82 LEU A C 1
ATOM 642 O O . LEU A 1 82 ? 22.135 21.331 -29.247 1.00 79.19 82 LEU A O 1
ATOM 646 N N . GLU A 1 83 ? 20.956 23.238 -29.190 1.00 81.19 83 GLU A N 1
ATOM 647 C CA . GLU A 1 83 ? 21.022 23.539 -30.630 1.00 81.19 83 GLU A CA 1
ATOM 648 C C . GLU A 1 83 ? 22.411 24.007 -31.097 1.00 81.19 83 GLU A C 1
ATOM 650 O O . GLU A 1 83 ? 22.679 24.057 -32.293 1.00 81.19 83 GLU A O 1
ATOM 655 N N . GLY A 1 84 ? 23.322 24.293 -30.162 1.00 76.00 84 GLY A N 1
ATOM 656 C CA . GLY A 1 84 ? 24.698 24.691 -30.477 1.00 76.00 84 GLY A CA 1
ATOM 657 C C . GLY A 1 84 ? 24.938 26.201 -30.473 1.00 76.00 84 GLY A C 1
ATOM 658 O O . GLY A 1 84 ? 26.086 26.621 -30.588 1.00 76.00 84 GLY A O 1
ATOM 659 N N . ASP A 1 85 ? 23.898 27.012 -30.263 1.00 81.19 85 ASP A N 1
ATOM 660 C CA . ASP A 1 85 ? 23.968 28.482 -30.300 1.00 81.19 85 ASP A CA 1
ATOM 661 C C . ASP A 1 85 ? 24.874 29.076 -29.210 1.00 81.19 85 ASP A C 1
ATOM 663 O O . ASP A 1 85 ? 25.447 30.153 -29.376 1.00 81.19 85 ASP A O 1
ATOM 667 N N . ILE A 1 86 ? 25.017 28.377 -28.078 1.00 80.94 86 ILE A N 1
ATOM 668 C CA . ILE A 1 86 ? 25.892 28.770 -26.963 1.00 80.94 86 ILE A CA 1
ATOM 669 C C . ILE A 1 86 ? 27.112 27.846 -26.938 1.00 80.94 86 ILE A C 1
ATOM 671 O O . ILE A 1 86 ? 27.068 26.777 -26.331 1.00 80.94 86 ILE A O 1
ATOM 675 N N . SER A 1 87 ? 28.206 28.211 -27.603 1.00 76.56 87 SER A N 1
ATOM 676 C CA . SER A 1 87 ? 29.399 27.352 -27.707 1.00 76.56 87 SER A CA 1
ATOM 677 C C . SER A 1 87 ? 30.041 27.046 -26.348 1.00 76.56 87 SER A C 1
ATOM 679 O O . SER A 1 87 ? 30.378 25.892 -26.089 1.00 76.56 87 SER A O 1
ATOM 681 N N . ASP A 1 88 ? 30.119 28.042 -25.461 1.00 84.56 88 ASP A N 1
ATOM 682 C CA . ASP A 1 88 ? 30.772 27.932 -24.154 1.00 84.56 88 ASP A CA 1
ATOM 683 C C . ASP A 1 88 ? 29.747 27.777 -23.026 1.00 84.56 88 ASP A C 1
ATOM 685 O O . ASP A 1 88 ? 29.126 28.737 -22.565 1.00 84.56 88 ASP A O 1
ATOM 689 N N . LEU A 1 89 ? 29.561 26.537 -22.576 1.00 86.06 89 LEU A N 1
ATOM 690 C CA . LEU A 1 89 ? 28.643 26.216 -21.488 1.00 86.06 89 LEU A CA 1
ATOM 691 C C . LEU A 1 89 ? 29.290 26.460 -20.112 1.00 86.06 89 LEU A C 1
ATOM 693 O O . LEU A 1 89 ? 30.455 26.100 -19.909 1.00 86.06 89 LEU A O 1
ATOM 697 N N . PRO A 1 90 ? 28.544 26.999 -19.128 1.00 88.06 90 PRO A N 1
ATOM 698 C CA . PRO A 1 90 ? 29.058 27.178 -17.776 1.00 88.06 90 PRO A CA 1
ATOM 699 C C . PRO A 1 90 ? 29.359 25.829 -17.111 1.00 88.06 90 PRO A C 1
ATOM 701 O O . PRO A 1 90 ? 28.747 24.800 -17.423 1.00 88.06 90 PRO A O 1
ATOM 704 N N . HIS A 1 91 ? 30.304 25.828 -16.169 1.00 88.94 91 HIS A N 1
ATOM 705 C CA . HIS A 1 91 ? 30.585 24.631 -15.384 1.00 88.94 91 HIS A CA 1
ATOM 706 C C . HIS A 1 91 ? 29.411 24.354 -14.428 1.00 88.94 91 HIS A C 1
ATOM 708 O O . HIS A 1 91 ? 29.009 25.263 -13.701 1.00 88.94 91 HIS A O 1
ATOM 714 N N . PRO A 1 92 ? 28.869 23.125 -14.381 1.00 88.38 92 PRO A N 1
ATOM 715 C CA . PRO A 1 92 ? 27.794 22.805 -13.449 1.00 88.38 92 PRO A CA 1
ATOM 716 C C . PRO A 1 92 ? 28.273 22.897 -11.990 1.00 88.38 92 PRO A C 1
ATOM 718 O O . PRO A 1 92 ? 29.374 22.437 -11.673 1.00 88.38 92 PRO A O 1
ATOM 721 N N . ASN A 1 93 ? 27.453 23.456 -11.095 1.00 86.50 93 ASN A N 1
ATOM 722 C CA . ASN A 1 93 ? 27.654 23.351 -9.646 1.00 86.50 93 ASN A CA 1
ATOM 723 C C . ASN A 1 93 ? 26.983 22.072 -9.109 1.00 86.50 93 ASN A C 1
ATOM 725 O O . ASN A 1 93 ? 26.480 21.228 -9.861 1.00 86.50 93 ASN A O 1
ATOM 729 N N . LYS A 1 94 ? 27.015 21.910 -7.784 1.00 81.31 94 LYS A N 1
ATOM 730 C CA . LYS A 1 94 ? 26.492 20.737 -7.084 1.00 81.31 94 LYS A CA 1
ATOM 731 C C . LYS A 1 94 ? 24.989 20.538 -7.369 1.00 81.31 94 LYS A C 1
ATOM 733 O O . LYS A 1 94 ? 24.199 21.458 -7.158 1.00 81.31 94 LYS A O 1
ATOM 738 N N . PRO A 1 95 ? 24.566 19.334 -7.798 1.00 80.69 95 PRO A N 1
ATOM 739 C CA . PRO A 1 95 ? 23.155 19.013 -7.960 1.00 80.69 95 PRO A CA 1
ATOM 740 C C . PRO A 1 95 ? 22.412 18.905 -6.625 1.00 80.69 95 PRO A C 1
ATOM 742 O O . PRO A 1 95 ? 22.945 18.367 -5.645 1.00 80.69 95 PRO A O 1
ATOM 745 N N . GLY A 1 96 ? 21.140 19.311 -6.621 1.00 64.38 96 GLY A N 1
ATOM 746 C CA . GLY A 1 96 ? 20.299 19.353 -5.413 1.00 64.38 96 GLY A CA 1
ATOM 747 C C . GLY A 1 96 ? 19.975 17.996 -4.786 1.00 64.38 96 GLY A C 1
ATOM 748 O O . GLY A 1 96 ? 19.533 17.931 -3.647 1.00 64.38 96 GLY A O 1
ATOM 749 N N . PHE A 1 97 ? 20.232 16.897 -5.496 1.00 59.59 97 PHE A N 1
ATOM 750 C CA . PHE A 1 97 ? 19.871 15.539 -5.073 1.00 59.59 97 PHE A CA 1
ATOM 751 C C . PHE A 1 97 ? 21.016 14.758 -4.404 1.00 59.59 97 PHE A C 1
ATOM 753 O O . PHE A 1 97 ? 20.933 13.545 -4.234 1.00 59.59 97 PHE A O 1
ATOM 760 N N . THR A 1 98 ? 22.115 15.423 -4.040 1.00 48.56 98 THR A N 1
ATOM 761 C CA . THR A 1 98 ? 23.316 14.760 -3.491 1.00 48.56 98 THR A CA 1
ATOM 762 C C . THR A 1 98 ? 23.274 14.524 -1.975 1.00 48.56 98 THR A C 1
ATOM 764 O O . THR A 1 98 ? 24.146 13.833 -1.449 1.00 48.56 98 THR A O 1
ATOM 767 N N . HIS A 1 99 ? 22.243 15.016 -1.279 1.00 44.69 99 HIS A N 1
ATOM 768 C CA . HIS A 1 99 ? 21.970 14.708 0.125 1.00 44.69 99 HIS A CA 1
ATOM 769 C C . HIS A 1 99 ? 20.883 13.634 0.254 1.00 44.69 99 HIS A C 1
ATOM 771 O O . HIS A 1 99 ? 19.711 13.935 0.451 1.00 44.69 99 HIS A O 1
ATOM 777 N N . ILE A 1 100 ? 21.276 12.359 0.211 1.00 44.62 100 ILE A N 1
ATOM 778 C CA . ILE A 1 100 ? 20.551 11.338 0.978 1.00 44.62 100 ILE A CA 1
ATOM 779 C C . ILE A 1 100 ? 21.204 11.319 2.360 1.00 44.62 100 ILE A C 1
ATOM 781 O O . ILE A 1 100 ? 22.113 10.539 2.639 1.00 44.62 100 ILE A O 1
ATOM 785 N N . SER A 1 101 ? 20.775 12.237 3.217 1.00 28.98 101 SER A N 1
ATOM 786 C CA . SER A 1 101 ? 21.101 12.241 4.640 1.00 28.98 101 SER A CA 1
ATOM 787 C C . SER A 1 101 ? 19.873 12.701 5.417 1.00 28.98 101 SER A C 1
ATOM 789 O O . SER A 1 101 ? 19.223 13.668 5.041 1.00 28.98 101 SER A O 1
ATOM 791 N N . LYS A 1 102 ? 19.566 11.899 6.439 1.00 37.50 102 LYS A N 1
ATOM 792 C CA . LYS A 1 102 ? 18.445 11.942 7.382 1.00 37.50 102 LYS A CA 1
ATOM 793 C C . LYS A 1 102 ? 18.091 13.344 7.894 1.00 37.50 102 LYS A C 1
ATOM 795 O O . LYS A 1 102 ? 18.985 14.147 8.127 1.00 37.50 102 LYS A O 1
ATOM 800 N N . ASP A 1 103 ? 16.796 13.493 8.167 1.00 34.38 103 ASP A N 1
ATOM 801 C CA . ASP A 1 103 ? 16.128 14.511 8.982 1.00 34.38 103 ASP A CA 1
ATOM 802 C C . ASP A 1 103 ? 16.216 15.970 8.519 1.00 34.38 103 ASP A C 1
ATOM 804 O O . ASP A 1 103 ? 17.188 16.670 8.778 1.00 34.38 103 ASP A O 1
ATOM 808 N N . SER A 1 104 ? 15.101 16.455 7.968 1.00 31.06 104 SER A N 1
ATOM 809 C CA . SER A 1 104 ? 14.468 17.698 8.422 1.00 31.06 104 SER A CA 1
ATOM 810 C C . SER A 1 104 ? 13.074 17.831 7.804 1.00 31.06 104 SER A C 1
ATOM 812 O O . SER A 1 104 ? 12.889 17.961 6.594 1.00 31.06 104 SER A O 1
ATOM 814 N N . GLU A 1 105 ? 12.067 17.759 8.671 1.00 42.38 105 GLU A N 1
ATOM 815 C CA . GLU A 1 105 ? 10.739 18.294 8.409 1.00 42.38 105 GLU A CA 1
ATOM 816 C C . GLU A 1 105 ? 10.871 19.806 8.207 1.00 42.38 105 GLU A C 1
ATOM 818 O O . GLU A 1 105 ? 11.135 20.542 9.155 1.00 42.38 105 GLU A O 1
ATOM 823 N N . GLU A 1 106 ? 10.660 20.284 6.983 1.00 28.67 106 GLU A N 1
ATOM 824 C CA . GLU A 1 106 ? 10.273 21.673 6.770 1.00 28.67 106 GLU A CA 1
ATOM 825 C C . GLU A 1 106 ? 8.899 21.742 6.111 1.00 28.67 106 GLU A C 1
ATOM 827 O O . GLU A 1 106 ? 8.603 21.142 5.073 1.00 28.67 106 GLU A O 1
ATOM 832 N N . ASN A 1 107 ? 8.043 22.457 6.836 1.00 33.53 107 ASN A N 1
ATOM 833 C CA . ASN A 1 107 ? 6.622 22.628 6.645 1.00 33.53 107 ASN A CA 1
ATOM 834 C C . ASN A 1 107 ? 6.290 23.220 5.274 1.00 33.53 107 ASN A C 1
ATOM 836 O O . ASN A 1 107 ? 6.412 24.422 5.048 1.00 33.53 107 ASN A O 1
ATOM 840 N N . GLN A 1 108 ? 5.725 22.389 4.406 1.00 35.56 108 GLN A N 1
ATOM 841 C CA . GLN A 1 108 ? 4.716 22.839 3.459 1.00 35.56 108 GLN A CA 1
ATOM 842 C C . GLN A 1 108 ? 3.462 22.016 3.691 1.00 35.56 108 GLN A C 1
ATOM 844 O O . GLN A 1 108 ? 3.447 20.798 3.520 1.00 35.56 108 GLN A O 1
ATOM 849 N N . GLN A 1 109 ? 2.436 22.727 4.140 1.00 33.94 109 GLN A N 1
ATOM 850 C CA . GLN A 1 109 ? 1.128 22.229 4.507 1.00 33.94 109 GLN A CA 1
ATOM 851 C C . GLN A 1 109 ? 0.465 21.592 3.283 1.00 33.94 109 GLN A C 1
ATOM 853 O O . GLN A 1 109 ? -0.150 22.263 2.456 1.00 33.94 109 GLN A O 1
ATOM 858 N N . CYS A 1 110 ? 0.632 20.278 3.152 1.00 33.78 110 CYS A N 1
ATOM 859 C CA . CYS A 1 110 ? -0.176 19.465 2.267 1.00 33.78 110 CYS A CA 1
ATOM 860 C C . CYS A 1 110 ? -1.535 19.345 2.953 1.00 33.78 110 CYS A C 1
ATOM 862 O O . CYS A 1 110 ? -1.626 18.852 4.073 1.00 33.78 110 CYS A O 1
ATOM 864 N N . SER A 1 111 ? -2.582 19.892 2.344 1.00 37.62 111 SER A N 1
ATOM 865 C CA . SER A 1 111 ? -3.941 19.770 2.866 1.00 37.62 111 SER A CA 1
ATOM 866 C C . SER A 1 111 ? -4.233 18.278 3.025 1.00 37.62 111 SER A C 1
ATOM 868 O O . SER A 1 111 ? -4.179 17.545 2.039 1.00 37.62 111 SER A O 1
ATOM 870 N N . SER A 1 112 ? -4.463 17.820 4.254 1.00 40.03 112 SER A N 1
ATOM 871 C CA . SER A 1 112 ? -4.612 16.402 4.575 1.00 40.03 112 SER A CA 1
ATOM 872 C C . SER A 1 112 ? -5.647 15.735 3.654 1.00 40.03 112 SER A C 1
ATOM 874 O O . SER A 1 112 ? -6.808 16.140 3.562 1.00 40.03 112 SER A O 1
ATOM 876 N N . MET A 1 113 ? -5.193 14.733 2.896 1.00 51.91 113 MET A N 1
ATOM 877 C CA . MET A 1 113 ? -5.918 14.174 1.745 1.00 51.91 113 MET A CA 1
ATOM 878 C C . MET A 1 113 ? -6.722 12.907 2.053 1.00 51.91 113 MET A C 1
ATOM 880 O O . MET A 1 113 ? -7.245 12.279 1.134 1.00 51.91 113 MET A O 1
ATOM 884 N N . ASN A 1 114 ? -6.857 12.541 3.329 1.00 51.53 114 ASN A N 1
ATOM 885 C CA . ASN A 1 114 ? -7.350 11.225 3.722 1.00 51.53 114 ASN A CA 1
ATOM 886 C C . ASN A 1 114 ? -8.466 11.343 4.767 1.00 51.53 114 ASN A C 1
ATOM 888 O O . ASN A 1 114 ? -8.300 12.007 5.790 1.00 51.53 114 ASN A O 1
ATOM 892 N N . PHE A 1 115 ? -9.597 10.676 4.523 1.00 52.59 115 PHE A N 1
ATOM 893 C CA . PHE A 1 115 ? -10.684 10.529 5.495 1.00 52.59 115 PHE A CA 1
ATOM 894 C C . PHE A 1 115 ? -10.876 9.059 5.875 1.00 52.59 115 PHE A C 1
ATOM 896 O O . PHE A 1 115 ? -10.666 8.163 5.059 1.00 52.59 115 PHE A O 1
ATOM 903 N N . ILE A 1 116 ? -11.317 8.829 7.115 1.00 55.97 116 ILE A N 1
ATOM 904 C CA . ILE A 1 116 ? -11.775 7.525 7.605 1.00 55.97 116 ILE A CA 1
ATOM 905 C C . ILE A 1 116 ? -13.289 7.588 7.768 1.00 55.97 116 ILE A C 1
ATOM 907 O O . ILE A 1 116 ? -13.822 8.509 8.383 1.00 55.97 116 ILE A O 1
ATOM 911 N N . SER A 1 117 ? -13.994 6.608 7.223 1.00 54.34 117 SER A N 1
ATOM 912 C CA . SER A 1 117 ? -15.442 6.445 7.365 1.00 54.34 117 SER A CA 1
ATOM 913 C C . SER A 1 117 ? -15.794 4.996 7.118 1.00 54.34 117 SER A C 1
ATOM 915 O O . SER A 1 117 ? -15.051 4.210 6.524 1.00 54.34 117 SER A O 1
ATOM 917 N N . VAL A 1 118 ? -16.985 4.684 7.591 1.00 54.62 118 VAL A N 1
ATOM 918 C CA . VAL A 1 118 ? -17.696 3.475 7.265 1.00 54.62 118 VAL A CA 1
ATOM 919 C C . VAL A 1 118 ? -18.363 3.690 5.900 1.00 54.62 118 VAL A C 1
ATOM 921 O O . VAL A 1 118 ? -19.286 4.497 5.791 1.00 54.62 118 VAL A O 1
ATOM 924 N N . THR A 1 119 ? -17.890 3.022 4.849 1.00 50.72 119 THR A N 1
ATOM 925 C CA . THR A 1 119 ? -18.527 3.058 3.525 1.00 50.72 119 THR A CA 1
ATOM 926 C C . THR A 1 119 ? -19.653 2.026 3.447 1.00 50.72 119 THR A C 1
ATOM 928 O O . THR A 1 119 ? -19.582 0.945 4.041 1.00 50.72 119 THR A O 1
ATOM 931 N N . ASN A 1 120 ? -20.725 2.381 2.732 1.00 48.31 120 ASN A N 1
ATOM 932 C CA . ASN A 1 120 ? -21.887 1.522 2.522 1.00 48.31 120 ASN A CA 1
ATOM 933 C C . ASN A 1 120 ? -21.713 0.737 1.217 1.00 48.31 120 ASN A C 1
ATOM 935 O O . ASN A 1 120 ? -21.839 1.305 0.135 1.00 48.31 120 ASN A O 1
ATOM 939 N N . GLY A 1 121 ? -21.475 -0.569 1.309 1.00 50.66 121 GLY A N 1
ATOM 940 C CA . GLY A 1 121 ? -21.921 -1.490 0.268 1.00 50.66 121 GLY A CA 1
ATOM 941 C C . GLY A 1 121 ? -23.446 -1.663 0.349 1.00 50.66 121 GLY A C 1
ATOM 942 O O . GLY A 1 121 ? -24.051 -1.300 1.360 1.00 50.66 121 GLY A O 1
ATOM 943 N N . PRO A 1 122 ? -24.096 -2.235 -0.678 1.00 54.59 122 PRO A N 1
ATOM 944 C CA . PRO A 1 122 ? -25.556 -2.361 -0.723 1.00 54.59 122 PRO A CA 1
ATOM 945 C C . PRO A 1 122 ? -26.164 -3.096 0.487 1.00 54.59 122 PRO A C 1
ATOM 947 O O . PRO A 1 122 ? -27.277 -2.766 0.877 1.00 54.59 122 PRO A O 1
ATOM 950 N N . ASN A 1 123 ? -25.430 -4.031 1.112 1.00 68.44 123 ASN A N 1
ATOM 951 C CA . ASN A 1 123 ? -25.876 -4.794 2.294 1.00 68.44 123 ASN A CA 1
ATOM 952 C C . ASN A 1 123 ? -24.824 -4.905 3.420 1.00 68.44 123 ASN A C 1
ATOM 954 O O . ASN A 1 123 ? -25.111 -5.458 4.480 1.00 68.44 123 ASN A O 1
ATOM 958 N N . HIS A 1 124 ? -23.602 -4.419 3.192 1.00 81.38 124 HIS A N 1
ATOM 959 C CA . HIS A 1 124 ? -22.451 -4.616 4.073 1.00 81.38 124 HIS A CA 1
ATOM 960 C C . HIS A 1 124 ? -21.685 -3.312 4.228 1.00 81.38 124 HIS A C 1
ATOM 962 O O . HIS A 1 124 ? -21.527 -2.569 3.261 1.00 81.38 124 HIS A O 1
ATOM 968 N N . ARG A 1 125 ? -21.187 -3.039 5.432 1.00 83.88 125 ARG A N 1
ATOM 969 C CA . ARG A 1 125 ? -20.422 -1.828 5.720 1.00 83.88 125 ARG A CA 1
ATOM 970 C C . ARG A 1 125 ? -18.993 -2.137 6.146 1.00 83.88 125 ARG A C 1
ATOM 972 O O . ARG A 1 125 ? -18.729 -3.126 6.839 1.00 83.88 125 ARG A O 1
ATOM 979 N N . TYR A 1 126 ? -18.080 -1.248 5.772 1.00 86.12 126 TYR A N 1
ATOM 980 C CA . TYR A 1 126 ? -16.648 -1.422 5.993 1.00 86.12 126 TYR A CA 1
ATOM 981 C C . TYR A 1 126 ? -16.003 -0.127 6.455 1.00 86.12 126 TYR A C 1
ATOM 983 O O . TYR A 1 126 ? -16.358 0.934 5.961 1.00 86.12 126 TYR A O 1
ATOM 991 N N . VAL A 1 127 ? -15.031 -0.209 7.358 1.00 87.94 127 VAL A N 1
ATOM 992 C CA . VAL A 1 127 ? -14.140 0.912 7.663 1.00 87.94 127 VAL A CA 1
ATOM 993 C C . VAL A 1 127 ? -13.044 0.944 6.611 1.00 87.94 127 VAL A C 1
ATOM 995 O O . VAL A 1 127 ? -12.283 -0.019 6.485 1.00 87.94 127 VAL A O 1
ATOM 998 N N . GLY A 1 128 ? -12.966 2.049 5.878 1.00 87.81 128 GLY A N 1
ATOM 999 C CA . GLY A 1 128 ? -11.952 2.250 4.855 1.00 87.81 128 GLY A CA 1
ATOM 1000 C C . GLY A 1 128 ? -11.276 3.610 4.932 1.00 87.81 128 GLY A C 1
ATOM 1001 O O . GLY A 1 128 ? -11.720 4.509 5.649 1.00 87.81 128 GLY A O 1
ATOM 1002 N N . ILE A 1 129 ? -10.194 3.729 4.170 1.00 86.44 129 ILE A N 1
ATOM 1003 C CA . ILE A 1 129 ? -9.490 4.978 3.880 1.00 86.44 129 ILE A CA 1
ATOM 1004 C C . ILE A 1 129 ? -9.662 5.244 2.387 1.00 86.44 129 ILE A C 1
ATOM 1006 O O . ILE A 1 129 ? -9.475 4.338 1.573 1.00 86.44 129 ILE A O 1
ATOM 1010 N N . TRP A 1 130 ? -10.027 6.469 2.023 1.00 81.19 130 TRP A N 1
ATOM 1011 C CA . TRP A 1 130 ? -10.104 6.928 0.633 1.00 81.19 130 TRP A CA 1
ATOM 1012 C C . TRP A 1 130 ? -9.663 8.394 0.538 1.00 81.19 130 TRP A C 1
ATOM 1014 O O . TRP A 1 130 ? -9.546 9.099 1.550 1.00 81.19 130 TRP A O 1
ATOM 1024 N N . TYR A 1 131 ? -9.428 8.851 -0.691 1.00 75.06 131 TYR A N 1
ATOM 1025 C CA . TYR A 1 131 ? -9.014 10.225 -0.960 1.00 75.06 131 TYR A CA 1
ATOM 1026 C C . TYR A 1 131 ? -10.147 11.234 -0.752 1.00 75.06 131 TYR A C 1
ATOM 1028 O O . TYR A 1 131 ? -11.274 11.054 -1.210 1.00 75.06 131 TYR A O 1
ATOM 1036 N N . SER A 1 132 ? -9.839 12.357 -0.108 1.00 66.94 132 SER A N 1
ATOM 1037 C CA . SER A 1 132 ? -10.803 13.432 0.157 1.00 66.94 132 SER A CA 1
ATOM 1038 C C . SER A 1 132 ? -11.200 14.244 -1.079 1.00 66.94 132 SER A C 1
ATOM 1040 O O . SER A 1 132 ? -12.268 14.864 -1.088 1.00 66.94 132 SER A O 1
ATOM 1042 N N . LYS A 1 133 ? -10.354 14.262 -2.116 1.00 66.31 133 LYS A N 1
ATOM 1043 C CA . LYS A 1 133 ? -10.568 15.060 -3.327 1.00 66.31 133 LYS A CA 1
ATOM 1044 C C . LYS A 1 133 ? -11.831 14.598 -4.077 1.00 66.31 133 LYS A C 1
ATOM 1046 O O . LYS A 1 133 ? -11.947 13.410 -4.379 1.00 66.31 133 LYS A O 1
ATOM 1051 N N . PRO A 1 134 ? -12.738 15.515 -4.474 1.00 61.03 134 PRO A N 1
ATOM 1052 C CA . PRO A 1 134 ? -13.955 15.165 -5.212 1.00 61.03 134 PRO A CA 1
ATOM 1053 C C . PRO A 1 134 ? -13.710 14.403 -6.521 1.00 61.03 134 PRO A C 1
ATOM 1055 O O . PRO A 1 134 ? -14.538 13.582 -6.894 1.00 61.03 134 PRO A O 1
ATOM 1058 N N . SER A 1 135 ? -12.579 14.646 -7.195 1.00 59.72 135 SER A N 1
ATOM 1059 C CA . SER A 1 135 ? -12.204 13.995 -8.459 1.00 59.72 135 SER A CA 1
ATOM 1060 C C . SER A 1 135 ? -11.880 12.502 -8.326 1.00 59.72 135 SER A C 1
ATOM 1062 O O . SER A 1 135 ? -11.924 11.790 -9.323 1.00 59.72 135 SER A O 1
ATOM 1064 N N . VAL A 1 136 ? -11.572 12.019 -7.117 1.00 62.50 136 VAL A N 1
ATOM 1065 C CA . VAL A 1 136 ? -11.144 10.630 -6.848 1.00 62.50 136 VAL A CA 1
ATOM 1066 C C . VAL A 1 136 ? -11.800 10.036 -5.596 1.00 62.50 136 VAL A C 1
ATOM 1068 O O . VAL A 1 136 ? -11.309 9.058 -5.033 1.00 62.50 136 VAL A O 1
ATOM 1071 N N . ARG A 1 137 ? -12.912 10.626 -5.141 1.00 58.03 137 ARG A N 1
ATOM 1072 C CA . ARG A 1 137 ? -13.565 10.300 -3.861 1.00 58.03 137 ARG A CA 1
ATOM 1073 C C . ARG A 1 137 ? -13.992 8.831 -3.736 1.00 58.03 137 ARG A C 1
ATOM 1075 O O . ARG A 1 137 ? -14.151 8.345 -2.623 1.00 58.03 137 ARG A O 1
ATOM 1082 N N . ASP A 1 138 ? -14.128 8.124 -4.854 1.00 65.31 138 ASP A N 1
ATOM 1083 C CA . ASP A 1 138 ? -14.569 6.726 -4.895 1.00 65.31 138 ASP A CA 1
ATOM 1084 C C . ASP A 1 138 ? -13.412 5.708 -4.821 1.00 65.31 138 ASP A C 1
ATOM 1086 O O . ASP A 1 138 ? -13.648 4.499 -4.814 1.00 65.31 138 ASP A O 1
ATOM 1090 N N . VAL A 1 139 ? -12.153 6.162 -4.748 1.00 74.75 139 VAL A N 1
ATOM 1091 C CA . VAL A 1 139 ? -10.983 5.273 -4.665 1.00 74.75 139 VAL A CA 1
ATOM 1092 C C . VAL A 1 139 ? -10.673 4.938 -3.207 1.00 74.75 139 VAL A C 1
ATOM 1094 O O . VAL A 1 139 ? -9.981 5.681 -2.509 1.00 74.75 139 VAL A O 1
ATOM 1097 N N . VAL A 1 140 ? -11.175 3.791 -2.751 1.00 83.06 140 VAL A N 1
ATOM 1098 C CA . VAL A 1 140 ? -10.823 3.206 -1.451 1.00 83.06 140 VAL A CA 1
ATOM 1099 C C . VAL A 1 140 ? -9.451 2.543 -1.552 1.00 83.06 140 VAL A C 1
ATOM 1101 O O . VAL A 1 140 ? -9.249 1.663 -2.380 1.00 83.06 140 VAL A O 1
ATOM 1104 N N . VAL A 1 141 ? -8.513 2.961 -0.704 1.00 86.62 141 VAL A N 1
ATOM 1105 C CA . VAL A 1 141 ? -7.106 2.518 -0.739 1.00 86.62 141 VAL A CA 1
ATOM 1106 C C . VAL A 1 141 ? -6.739 1.567 0.400 1.00 86.62 141 VAL A C 1
ATOM 1108 O O . VAL A 1 141 ? -5.685 0.936 0.388 1.00 86.62 141 VAL A O 1
ATOM 1111 N N . TRP A 1 142 ? -7.597 1.454 1.412 1.00 91.56 142 TRP A N 1
ATOM 1112 C CA . TRP A 1 142 ? -7.403 0.523 2.516 1.00 91.56 142 TRP A CA 1
ATOM 1113 C C . TRP A 1 142 ? -8.735 0.177 3.177 1.00 91.56 142 TRP A C 1
ATOM 1115 O O . TRP A 1 142 ? -9.614 1.034 3.267 1.00 91.56 142 TRP A O 1
ATOM 1125 N N . VAL A 1 143 ? -8.886 -1.063 3.655 1.00 92.44 143 VAL A N 1
ATOM 1126 C CA . VAL A 1 143 ? -10.108 -1.565 4.304 1.00 92.44 143 VAL A CA 1
ATOM 1127 C C . VAL A 1 143 ? -9.748 -2.440 5.506 1.00 92.44 143 VAL A C 1
ATOM 1129 O O . VAL A 1 143 ? -9.102 -3.474 5.343 1.00 92.44 143 VAL A O 1
ATOM 1132 N N . ALA A 1 144 ? -10.217 -2.072 6.701 1.00 91.25 144 ALA A N 1
ATOM 1133 C CA . ALA A 1 144 ? -9.923 -2.796 7.940 1.00 91.25 144 ALA A CA 1
ATOM 1134 C C . ALA A 1 144 ? -10.624 -4.164 7.979 1.00 91.25 144 ALA A C 1
ATOM 1136 O O . ALA A 1 144 ? -10.011 -5.229 7.926 1.00 91.25 144 ALA A O 1
ATOM 1137 N N . ASN A 1 145 ? -11.955 -4.146 8.035 1.00 92.88 145 ASN A N 1
ATOM 1138 C CA . ASN A 1 145 ? -12.791 -5.321 8.260 1.00 92.88 145 ASN A CA 1
ATOM 1139 C C . ASN A 1 145 ? -13.221 -5.991 6.943 1.00 92.88 145 ASN A C 1
ATOM 1141 O O . ASN A 1 145 ? -14.355 -6.452 6.818 1.00 92.88 145 ASN A O 1
ATOM 1145 N N . ARG A 1 146 ? -12.316 -6.053 5.954 1.00 92.00 146 ARG A N 1
ATOM 1146 C CA . ARG A 1 146 ? -12.628 -6.489 4.579 1.00 92.00 146 ARG A CA 1
ATOM 1147 C C . ARG A 1 146 ? -13.259 -7.885 4.491 1.00 92.00 146 ARG A C 1
ATOM 1149 O O . ARG A 1 146 ? -14.118 -8.110 3.650 1.00 92.00 146 ARG A O 1
ATOM 1156 N N . ASN A 1 147 ? -12.886 -8.791 5.398 1.00 94.50 147 ASN A N 1
ATOM 1157 C CA . ASN A 1 147 ? -13.390 -10.171 5.448 1.00 94.50 147 ASN A CA 1
ATOM 1158 C C . ASN A 1 147 ? -14.492 -10.396 6.501 1.00 94.50 147 ASN A C 1
ATOM 1160 O O . ASN A 1 147 ? -15.078 -11.472 6.538 1.00 94.50 147 ASN A O 1
ATOM 1164 N N . ASN A 1 148 ? -14.788 -9.395 7.338 1.00 94.81 148 ASN A N 1
ATOM 1165 C CA . ASN A 1 148 ? -15.795 -9.459 8.402 1.00 94.81 148 ASN A CA 1
ATOM 1166 C C . ASN A 1 148 ? -16.660 -8.179 8.368 1.00 94.81 148 ASN A C 1
ATOM 1168 O O . ASN A 1 148 ? -16.450 -7.262 9.172 1.00 94.81 148 ASN A O 1
ATOM 1172 N N . PRO A 1 149 ? -17.595 -8.059 7.407 1.00 91.38 149 PRO A N 1
ATOM 1173 C CA . PRO A 1 149 ? -18.398 -6.852 7.232 1.00 91.38 149 PRO A CA 1
ATOM 1174 C C . PRO A 1 149 ? -19.320 -6.553 8.417 1.00 91.38 149 PRO A C 1
ATOM 1176 O O . PRO A 1 149 ? -19.798 -7.448 9.116 1.00 91.38 149 PRO A O 1
ATOM 1179 N N . LEU A 1 150 ? -19.634 -5.269 8.595 1.00 88.69 150 LEU A N 1
ATOM 1180 C CA . LEU A 1 150 ? -20.715 -4.818 9.467 1.00 88.69 150 LEU A CA 1
ATOM 1181 C C . LEU A 1 150 ? -22.059 -5.016 8.753 1.00 88.69 150 LEU A C 1
ATOM 1183 O O . LEU A 1 150 ? -22.271 -4.471 7.671 1.00 88.69 150 LEU A O 1
ATOM 1187 N N . ASN A 1 151 ? -22.973 -5.752 9.387 1.00 88.56 151 ASN A N 1
ATOM 1188 C CA . ASN A 1 151 ? -24.297 -6.079 8.830 1.00 88.56 151 ASN A CA 1
ATOM 1189 C C . ASN A 1 151 ? -25.442 -5.249 9.435 1.00 88.56 151 ASN A C 1
ATOM 1191 O O . ASN A 1 151 ? -26.596 -5.407 9.053 1.00 88.56 151 ASN A O 1
ATOM 1195 N N . ASP A 1 152 ? -25.142 -4.406 10.419 1.00 83.69 152 ASP A N 1
ATOM 1196 C CA . ASP A 1 152 ? -26.093 -3.485 11.048 1.00 83.69 152 ASP A CA 1
ATOM 1197 C C . ASP A 1 152 ? -25.781 -2.040 10.651 1.00 83.69 152 ASP A C 1
ATOM 1199 O O . ASP A 1 152 ? -24.915 -1.823 9.809 1.00 83.69 152 ASP A O 1
ATOM 1203 N N . THR A 1 153 ? -26.449 -1.056 11.267 1.00 83.50 153 THR A N 1
ATOM 1204 C CA . THR A 1 153 ? -26.175 0.388 11.124 1.00 83.50 153 THR A CA 1
ATOM 1205 C C . THR A 1 153 ? -25.413 0.996 12.314 1.00 83.50 153 THR A C 1
ATOM 1207 O O . THR A 1 153 ? -24.865 2.094 12.204 1.00 83.50 153 THR A O 1
ATOM 1210 N N . SER A 1 154 ? -25.264 0.263 13.419 1.00 84.38 154 SER A N 1
ATOM 1211 C CA . SER A 1 154 ? -24.706 0.728 14.703 1.00 84.38 154 SER A CA 1
ATOM 1212 C C . SER A 1 154 ? -23.243 0.319 14.907 1.00 84.38 154 SER A C 1
ATOM 1214 O O . SER A 1 154 ? -22.834 -0.066 15.998 1.00 84.38 154 SER A O 1
ATOM 1216 N N . GLY A 1 155 ? -22.458 0.381 13.834 1.00 85.19 155 GLY A N 1
ATOM 1217 C CA . GLY A 1 155 ? -21.066 -0.062 13.839 1.00 85.19 155 GLY A CA 1
ATOM 1218 C C . GLY A 1 155 ? -20.184 0.989 14.497 1.00 85.19 155 GLY A C 1
ATOM 1219 O O . GLY A 1 155 ? -20.397 2.182 14.287 1.00 85.19 155 GLY A O 1
ATOM 1220 N N . ILE A 1 156 ? -19.200 0.557 15.279 1.00 86.12 156 ILE A N 1
ATOM 1221 C CA . ILE A 1 156 ? -18.304 1.442 16.025 1.00 86.12 156 ILE A CA 1
ATOM 1222 C C . ILE A 1 156 ? -16.870 1.175 15.588 1.00 86.12 156 ILE A C 1
ATOM 1224 O O . ILE A 1 156 ? -16.402 0.039 15.643 1.00 86.12 156 ILE A O 1
ATOM 1228 N N . PHE A 1 157 ? -16.164 2.238 15.215 1.00 87.94 157 PHE A N 1
ATOM 1229 C CA . PHE A 1 157 ? -14.720 2.229 15.018 1.00 87.94 157 PHE A CA 1
ATOM 1230 C C . PHE A 1 157 ? -14.063 3.052 16.124 1.00 87.94 157 PHE A C 1
ATOM 1232 O O . PHE A 1 157 ? -14.381 4.232 16.277 1.00 87.94 157 PHE A O 1
ATOM 1239 N N . ARG A 1 158 ? -13.208 2.434 16.945 1.00 87.38 158 ARG A N 1
ATOM 1240 C CA . ARG A 1 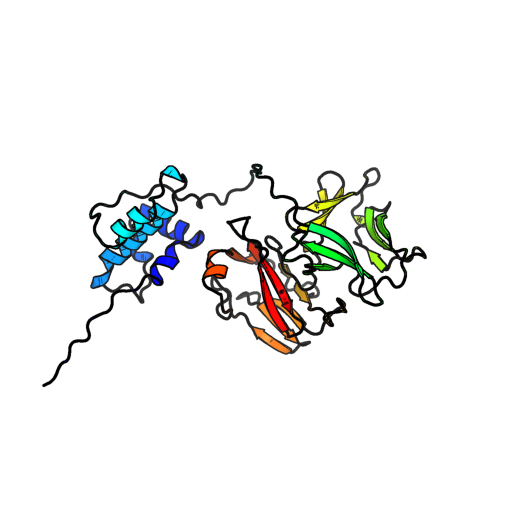158 ? -12.623 3.103 18.119 1.00 87.38 158 ARG A CA 1
ATOM 1241 C C . ARG A 1 158 ? -11.270 2.538 18.515 1.00 87.38 158 ARG A C 1
ATOM 1243 O O . ARG A 1 158 ? -10.966 1.389 18.214 1.00 87.38 158 ARG A O 1
ATOM 1250 N N . VAL A 1 159 ? -10.538 3.316 19.306 1.00 89.75 159 VAL A N 1
ATOM 1251 C CA . VAL A 1 159 ? -9.456 2.801 20.150 1.00 89.75 159 VAL A CA 1
ATOM 1252 C C . VAL A 1 159 ? -10.057 2.311 21.470 1.00 89.75 159 VAL A C 1
ATOM 1254 O O . VAL A 1 159 ? -10.786 3.044 22.141 1.00 89.75 159 VAL A O 1
ATOM 1257 N N . SER A 1 160 ? -9.821 1.052 21.822 1.00 89.31 160 SER A N 1
ATOM 1258 C CA . SER A 1 160 ? -10.277 0.435 23.067 1.00 89.31 160 SER A CA 1
ATOM 1259 C C . SER A 1 160 ? -9.329 0.740 24.233 1.00 89.31 160 SER A C 1
ATOM 1261 O O . SER A 1 160 ? -8.233 1.268 24.061 1.00 89.31 160 SER A O 1
ATOM 1263 N N . LYS A 1 161 ? -9.754 0.422 25.464 1.00 85.00 161 LYS A N 1
ATOM 1264 C CA . LYS A 1 161 ? -8.972 0.715 26.682 1.00 85.00 161 LYS A CA 1
ATOM 1265 C C . LYS A 1 161 ? -7.644 -0.045 26.755 1.00 85.00 161 LYS A C 1
ATOM 1267 O O . LYS A 1 161 ? -6.712 0.429 27.386 1.00 85.00 161 LYS A O 1
ATOM 1272 N N . ASP A 1 162 ? -7.573 -1.206 26.117 1.00 85.56 162 ASP A N 1
ATOM 1273 C CA . ASP A 1 162 ? -6.361 -2.010 25.930 1.00 85.56 162 ASP A CA 1
ATOM 1274 C C . ASP A 1 162 ? -5.531 -1.557 24.715 1.00 85.56 162 ASP A C 1
ATOM 1276 O O . ASP A 1 162 ? -4.627 -2.265 24.290 1.00 85.56 162 ASP A O 1
ATOM 1280 N N . GLY A 1 163 ? -5.848 -0.388 24.147 1.00 87.44 163 GLY A N 1
ATOM 1281 C CA . GLY A 1 163 ? -5.108 0.289 23.083 1.00 87.44 163 GLY A CA 1
ATOM 1282 C C . GLY A 1 163 ? -5.297 -0.276 21.679 1.00 87.44 163 GLY A C 1
ATOM 1283 O O . GLY A 1 163 ? -4.684 0.233 20.743 1.00 87.44 163 GLY A O 1
ATOM 1284 N N . ASN A 1 164 ? -6.156 -1.282 21.502 1.00 90.81 164 ASN A N 1
ATOM 1285 C CA . ASN A 1 164 ? -6.470 -1.802 20.178 1.00 90.81 164 ASN A CA 1
ATOM 1286 C C . ASN A 1 164 ? -7.342 -0.835 19.384 1.00 90.81 164 ASN A C 1
ATOM 1288 O O . ASN A 1 164 ? -8.331 -0.301 19.881 1.00 90.81 164 ASN A O 1
ATOM 1292 N N . LEU A 1 165 ? -7.036 -0.689 18.103 1.00 92.06 165 LEU A N 1
ATOM 1293 C CA . LEU A 1 165 ? -7.969 -0.142 17.135 1.00 92.06 165 LEU A CA 1
ATOM 1294 C C . LEU A 1 165 ? -8.943 -1.253 16.734 1.00 92.06 165 LEU A C 1
ATOM 1296 O O . LEU A 1 165 ? -8.512 -2.326 16.317 1.00 92.06 165 LEU A O 1
ATOM 1300 N N . GLN A 1 166 ? -10.246 -1.026 16.899 1.00 94.25 166 GLN A N 1
ATOM 1301 C CA . GLN A 1 166 ? -11.269 -2.064 16.761 1.00 94.25 166 GLN A CA 1
ATOM 1302 C C . GLN A 1 166 ? -12.463 -1.604 15.932 1.00 94.25 166 GLN A C 1
ATOM 1304 O O . GLN A 1 166 ? -12.920 -0.464 16.051 1.00 94.25 166 GLN A O 1
ATOM 1309 N N . VAL A 1 167 ? -13.015 -2.546 15.162 1.00 92.69 167 VAL A N 1
ATOM 1310 C CA . VAL A 1 167 ? -14.335 -2.442 14.528 1.00 92.69 167 VAL A CA 1
ATOM 1311 C C . VAL A 1 167 ? -15.297 -3.360 15.277 1.00 92.69 167 VAL A C 1
ATOM 1313 O O . VAL A 1 167 ? -15.072 -4.570 15.344 1.00 92.69 167 VAL A O 1
ATOM 1316 N N . LEU A 1 168 ? -16.370 -2.795 15.827 1.00 92.69 168 LEU A N 1
ATOM 1317 C CA . LEU A 1 168 ? -17.410 -3.528 16.546 1.00 92.69 168 LEU A CA 1
ATOM 1318 C C . LEU A 1 168 ? -18.770 -3.351 15.879 1.00 92.69 168 LEU A C 1
ATOM 1320 O O . LEU A 1 168 ? -19.069 -2.287 15.340 1.00 92.69 168 LEU A O 1
ATOM 1324 N N . ASN A 1 169 ? -19.609 -4.378 15.962 1.00 90.19 169 ASN A N 1
ATOM 1325 C CA . ASN A 1 169 ? -21.013 -4.282 15.570 1.00 90.19 169 ASN A CA 1
ATOM 1326 C C . ASN A 1 169 ? -21.885 -3.705 16.705 1.00 90.19 169 ASN A C 1
ATOM 1328 O O . ASN A 1 169 ? -21.419 -3.506 17.829 1.00 90.19 169 ASN A O 1
ATOM 1332 N N . GLY A 1 170 ? -23.175 -3.491 16.444 1.00 89.12 170 GLY A N 1
ATOM 1333 C CA . GLY A 1 170 ? -24.139 -2.958 17.413 1.00 89.12 170 GLY A CA 1
ATOM 1334 C C . GLY A 1 170 ? -24.387 -3.853 18.633 1.00 89.12 170 GLY A C 1
ATOM 1335 O O . GLY A 1 170 ? -24.973 -3.408 19.615 1.00 89.12 170 GLY A O 1
ATOM 1336 N N . LYS A 1 171 ? -23.920 -5.108 18.602 1.00 93.94 171 LYS A N 1
ATOM 1337 C CA . LYS A 1 171 ? -23.932 -6.051 19.734 1.00 93.94 171 LYS A CA 1
ATOM 1338 C C . LYS A 1 171 ? -22.598 -6.080 20.493 1.00 93.94 171 LYS A C 1
ATOM 1340 O O . LYS A 1 171 ? -22.399 -6.967 21.318 1.00 93.94 171 LYS A O 1
ATOM 1345 N N . ASN A 1 172 ? -21.686 -5.144 20.220 1.00 91.56 172 ASN A N 1
ATOM 1346 C CA . ASN A 1 172 ? -20.322 -5.093 20.759 1.00 91.56 172 ASN A CA 1
ATOM 1347 C C . ASN A 1 172 ? -19.451 -6.318 20.419 1.00 91.56 172 ASN A C 1
ATOM 1349 O O . ASN A 1 172 ? -18.468 -6.584 21.110 1.00 91.56 172 ASN A O 1
ATOM 1353 N N . GLN A 1 173 ? -19.773 -7.066 19.361 1.00 94.75 173 GLN A N 1
ATOM 1354 C CA . GLN A 1 173 ? -18.892 -8.127 18.873 1.00 94.75 173 GLN A CA 1
ATOM 1355 C C . GLN A 1 173 ? -17.759 -7.499 18.059 1.00 94.75 173 GLN A C 1
ATOM 1357 O O . GLN A 1 173 ? -18.015 -6.668 17.185 1.00 94.75 173 GLN A O 1
ATOM 1362 N N . ILE A 1 174 ? -16.519 -7.899 18.344 1.00 95.06 174 ILE A N 1
ATOM 1363 C CA . ILE A 1 174 ? -15.324 -7.430 17.633 1.00 95.06 174 ILE A CA 1
ATOM 1364 C C . ILE A 1 174 ? -15.243 -8.163 16.292 1.00 95.06 174 ILE A C 1
ATOM 1366 O O . ILE A 1 174 ? -15.124 -9.384 16.257 1.00 95.06 174 ILE A O 1
ATOM 1370 N N . LEU A 1 175 ? -15.311 -7.413 15.193 1.00 94.69 175 LEU A N 1
ATOM 1371 C CA . LEU A 1 175 ? -15.183 -7.936 13.827 1.00 94.69 175 LEU A CA 1
ATOM 1372 C C . LEU A 1 175 ? -13.752 -7.820 13.289 1.00 94.69 175 LEU A C 1
ATOM 1374 O O . LEU A 1 175 ? -13.353 -8.569 12.397 1.00 94.69 175 LEU A O 1
ATOM 1378 N N . TRP A 1 176 ? -12.990 -6.859 13.815 1.00 95.81 176 TRP A N 1
ATOM 1379 C CA . TRP A 1 176 ? -11.598 -6.608 13.458 1.00 95.81 176 TRP A CA 1
ATOM 1380 C C . TRP A 1 176 ? -10.868 -5.890 14.603 1.00 95.81 176 TRP A C 1
ATOM 1382 O O . TRP A 1 176 ? -11.477 -5.080 15.307 1.00 95.81 176 TRP A O 1
ATOM 1392 N N . SER A 1 177 ? -9.577 -6.183 14.775 1.00 95.31 177 SER A N 1
ATOM 1393 C CA . SER A 1 177 ? -8.696 -5.639 15.814 1.00 95.31 177 SER A CA 1
ATOM 1394 C C . SER A 1 177 ? -7.263 -5.516 15.281 1.00 95.31 177 SER A C 1
ATOM 1396 O O . SER A 1 177 ? -6.842 -6.320 14.452 1.00 95.31 177 SER A O 1
ATOM 1398 N N . SER A 1 178 ? -6.514 -4.521 15.762 1.00 92.38 178 SER A N 1
ATOM 1399 C CA . SER A 1 178 ? -5.086 -4.325 15.460 1.00 92.38 178 SER A CA 1
ATOM 1400 C C . SER A 1 178 ? -4.136 -5.277 16.205 1.00 92.38 178 SER A C 1
ATOM 1402 O O . SER A 1 178 ? -2.951 -5.324 15.887 1.00 92.38 178 SER A O 1
ATOM 1404 N N . ASP A 1 179 ? -4.634 -5.988 17.220 1.00 91.25 179 ASP A N 1
ATOM 1405 C CA . ASP A 1 179 ? -3.918 -7.003 18.013 1.00 91.25 179 ASP A CA 1
ATOM 1406 C C . ASP A 1 179 ? -2.587 -6.524 18.631 1.00 91.25 179 ASP A C 1
ATOM 1408 O O . ASP A 1 179 ? -1.547 -7.181 18.568 1.00 91.25 179 ASP A O 1
ATOM 1412 N N . VAL A 1 180 ? -2.629 -5.360 19.285 1.00 86.31 180 VAL A N 1
ATOM 1413 C CA . VAL A 1 180 ? -1.484 -4.704 19.938 1.00 86.31 180 VAL A CA 1
ATOM 1414 C C . VAL A 1 180 ? -1.534 -4.697 21.462 1.00 86.31 180 VAL A C 1
ATOM 1416 O O . VAL A 1 180 ? -0.682 -4.061 22.078 1.00 86.31 180 VAL A O 1
ATOM 1419 N N . SER A 1 181 ? -2.453 -5.437 22.093 1.00 77.31 181 SER A N 1
ATOM 1420 C CA . SER A 1 181 ? -2.619 -5.456 23.560 1.00 77.31 181 SER A CA 1
ATOM 1421 C C . SER A 1 181 ? -1.308 -5.700 24.321 1.00 77.31 181 SER A C 1
ATOM 1423 O O . SER A 1 181 ? -1.082 -5.110 25.371 1.00 77.31 181 SER A O 1
ATOM 1425 N N . ASN A 1 182 ? -0.405 -6.518 23.768 1.00 75.69 182 ASN A N 1
ATOM 1426 C CA . ASN A 1 182 ? 0.883 -6.857 24.389 1.00 75.69 182 ASN A CA 1
ATOM 1427 C C . ASN A 1 182 ? 1.938 -5.738 24.310 1.00 75.69 182 ASN A C 1
ATOM 1429 O O . ASN A 1 182 ? 2.990 -5.848 24.934 1.00 75.69 182 ASN A O 1
ATOM 1433 N N . LYS A 1 183 ? 1.697 -4.689 23.516 1.00 72.44 183 LYS A N 1
ATOM 1434 C CA . LYS A 1 183 ? 2.603 -3.542 23.342 1.00 72.44 183 LYS A CA 1
ATOM 1435 C C . LYS A 1 183 ? 2.219 -2.351 24.225 1.00 72.44 183 LYS A C 1
ATOM 1437 O O . LYS A 1 183 ? 2.968 -1.381 24.297 1.00 72.44 183 LYS A O 1
ATOM 1442 N N . VAL A 1 184 ? 1.053 -2.399 24.871 1.00 67.94 184 VAL A N 1
ATOM 1443 C CA . VAL A 1 184 ? 0.524 -1.279 25.651 1.00 67.94 184 VAL A CA 1
ATOM 1444 C C . VAL A 1 184 ? 1.098 -1.301 27.062 1.00 67.94 184 VAL A C 1
ATOM 1446 O O . VAL A 1 184 ? 0.917 -2.257 27.812 1.00 67.94 184 VAL A O 1
ATOM 1449 N N . VAL A 1 185 ? 1.789 -0.224 27.433 1.00 69.44 185 VAL A N 1
ATOM 1450 C CA . VAL A 1 185 ? 2.349 -0.044 28.777 1.00 69.44 185 VAL A CA 1
ATOM 1451 C C . VAL A 1 185 ? 1.287 0.566 29.691 1.00 69.44 185 VAL A C 1
ATOM 1453 O O . VAL A 1 185 ? 0.644 1.559 29.344 1.00 69.44 185 VAL A O 1
ATOM 1456 N N . SER A 1 186 ? 1.114 -0.009 30.882 1.00 67.25 186 SER A N 1
ATOM 1457 C CA . SER A 1 186 ? 0.178 0.481 31.899 1.00 67.25 186 SER A CA 1
ATOM 1458 C C . SER A 1 186 ? 0.411 1.964 32.212 1.00 67.25 186 SER A C 1
ATOM 1460 O O . SER A 1 186 ? 1.523 2.347 32.574 1.00 67.25 186 SER A O 1
ATOM 1462 N N . GLY A 1 187 ? -0.641 2.782 32.118 1.00 68.88 187 GLY A N 1
ATOM 1463 C CA . GLY A 1 187 ? -0.600 4.212 32.448 1.00 68.88 187 GLY A CA 1
ATOM 1464 C C . GLY A 1 187 ? -0.521 5.161 31.249 1.00 68.88 187 GLY A C 1
ATOM 1465 O O . GLY A 1 187 ? -0.605 6.370 31.449 1.00 68.88 187 GLY A O 1
ATOM 1466 N N . PHE A 1 188 ? -0.421 4.648 30.018 1.00 75.25 188 PHE A N 1
ATOM 1467 C CA . PHE A 1 188 ? -0.495 5.466 28.806 1.00 75.25 188 PHE A CA 1
ATOM 1468 C C . PHE A 1 188 ? -1.716 5.113 27.957 1.00 75.25 188 PHE A C 1
ATOM 1470 O O . PHE A 1 188 ? -2.047 3.944 27.774 1.00 75.25 188 PHE A O 1
ATOM 1477 N N . SER A 1 189 ? -2.373 6.144 27.429 1.00 81.50 189 SER A N 1
ATOM 1478 C CA . SER A 1 189 ? -3.504 5.995 26.513 1.00 81.50 189 SER A CA 1
ATOM 1479 C C . SER A 1 189 ? -3.004 5.924 25.077 1.00 81.50 189 SER A C 1
ATOM 1481 O O . SER A 1 189 ? -2.217 6.771 24.653 1.00 81.50 189 SER A O 1
ATOM 1483 N N . ALA A 1 190 ? -3.484 4.935 24.327 1.00 89.19 190 ALA A N 1
ATOM 1484 C CA . ALA A 1 190 ? -3.259 4.875 22.892 1.00 89.19 190 ALA A CA 1
ATOM 1485 C C . ALA A 1 190 ? -4.197 5.844 22.155 1.00 89.19 190 ALA A C 1
ATOM 1487 O O . ALA A 1 190 ? -5.345 6.041 22.562 1.00 89.19 190 ALA A O 1
ATOM 1488 N N . ALA A 1 191 ? -3.723 6.411 21.052 1.00 90.19 191 ALA A N 1
ATOM 1489 C CA . ALA A 1 191 ? -4.513 7.251 20.160 1.00 90.19 191 ALA A CA 1
ATOM 1490 C C . ALA A 1 191 ? -4.309 6.814 18.707 1.00 90.19 191 ALA A C 1
ATOM 1492 O O . ALA A 1 191 ? -3.210 6.420 18.322 1.00 90.19 191 ALA A O 1
ATOM 1493 N N . ALA A 1 192 ? -5.370 6.888 17.905 1.00 90.06 192 ALA A N 1
ATOM 1494 C CA . ALA A 1 192 ? -5.296 6.652 16.470 1.00 90.06 192 ALA A CA 1
ATOM 1495 C C . ALA A 1 192 ? -5.161 7.984 15.726 1.00 90.06 192 ALA A C 1
ATOM 1497 O O . ALA A 1 192 ? -5.828 8.960 16.071 1.00 90.06 192 ALA A O 1
ATOM 1498 N N . GLN A 1 193 ? -4.322 8.012 14.697 1.00 89.31 193 GLN A N 1
ATOM 1499 C CA . GLN A 1 193 ? -4.070 9.185 13.870 1.00 89.31 193 GLN A CA 1
ATOM 1500 C C . GLN A 1 193 ? -3.896 8.749 12.418 1.00 89.31 193 GLN A C 1
ATOM 1502 O O . GLN A 1 193 ? -3.181 7.790 12.149 1.00 89.31 193 GLN A O 1
ATOM 1507 N N . ILE A 1 194 ? -4.510 9.470 11.480 1.00 85.75 194 ILE A N 1
ATOM 1508 C CA . ILE A 1 194 ? -4.180 9.337 10.061 1.00 85.75 194 ILE A CA 1
ATOM 1509 C C . ILE A 1 194 ? -3.102 10.357 9.698 1.00 85.75 194 ILE A C 1
ATOM 1511 O O . ILE A 1 194 ? -3.235 11.540 10.014 1.00 85.75 194 ILE A O 1
ATOM 1515 N N . LEU A 1 195 ? -2.015 9.887 9.095 1.00 87.50 195 LEU A N 1
ATOM 1516 C CA . LEU A 1 195 ? -0.917 10.727 8.629 1.00 87.50 195 LEU A CA 1
ATOM 1517 C C . LEU A 1 195 ? -1.215 11.269 7.224 1.00 87.50 195 LEU A C 1
ATOM 1519 O O . LEU A 1 195 ? -2.034 10.716 6.483 1.00 87.50 195 LEU A O 1
ATOM 1523 N N . ASP A 1 196 ? -0.499 12.317 6.816 1.00 81.69 196 ASP A N 1
ATOM 1524 C CA . ASP A 1 196 ? -0.622 12.887 5.464 1.00 81.69 196 ASP A CA 1
ATOM 1525 C C . ASP A 1 196 ? -0.240 11.882 4.366 1.00 81.69 196 ASP A C 1
ATOM 1527 O O . ASP A 1 196 ? -0.742 11.957 3.245 1.00 81.69 196 ASP A O 1
ATOM 1531 N N . SER A 1 197 ? 0.582 10.883 4.703 1.00 81.94 197 SER A N 1
ATOM 1532 C CA . SER A 1 197 ? 0.905 9.750 3.829 1.00 81.94 197 SER A CA 1
ATOM 1533 C C . SER A 1 197 ? -0.290 8.839 3.524 1.00 81.94 197 SER A C 1
ATOM 1535 O O . SER A 1 197 ? -0.216 8.042 2.594 1.00 81.94 197 SER A O 1
ATOM 1537 N N . GLY A 1 198 ? -1.375 8.930 4.298 1.00 84.12 198 GLY A N 1
ATOM 1538 C CA . GLY A 1 198 ? -2.497 7.987 4.269 1.00 84.12 198 GLY A CA 1
ATOM 1539 C C . GLY A 1 198 ? -2.344 6.821 5.235 1.00 84.12 198 GLY A C 1
ATOM 1540 O O . GLY A 1 198 ? -3.261 6.013 5.348 1.00 84.12 198 GLY A O 1
ATOM 1541 N N . ASP A 1 199 ? -1.227 6.748 5.959 1.00 89.62 199 ASP A N 1
ATOM 1542 C CA . ASP A 1 199 ? -1.024 5.710 6.958 1.00 89.62 199 ASP A CA 1
ATOM 1543 C C . ASP A 1 199 ? -1.837 6.010 8.222 1.00 89.62 199 ASP A C 1
ATOM 1545 O O . ASP A 1 199 ? -1.662 7.044 8.875 1.00 89.62 199 ASP A O 1
ATOM 1549 N N . LEU A 1 200 ? -2.747 5.104 8.564 1.00 90.94 200 LEU A N 1
ATOM 1550 C CA . LEU A 1 200 ? -3.436 5.105 9.842 1.00 90.94 200 LEU A CA 1
ATOM 1551 C C . LEU A 1 200 ? -2.563 4.414 10.884 1.00 90.94 200 LEU A C 1
ATOM 1553 O O . LEU A 1 200 ? -2.325 3.211 10.808 1.00 90.94 200 LEU A O 1
ATOM 1557 N N . VAL A 1 201 ? -2.137 5.173 11.885 1.00 93.25 201 VAL A N 1
ATOM 1558 C CA . VAL A 1 201 ? -1.261 4.703 12.955 1.00 93.25 201 VAL A CA 1
ATOM 1559 C C . VAL A 1 201 ? -1.975 4.710 14.298 1.00 93.25 201 VAL A C 1
ATOM 1561 O O . VAL A 1 201 ? -2.816 5.566 14.570 1.00 93.25 201 VAL A O 1
ATOM 1564 N N . VAL A 1 202 ? -1.608 3.767 15.163 1.00 92.50 202 VAL A N 1
ATOM 1565 C CA . VAL A 1 202 ? -1.912 3.816 16.595 1.00 92.50 202 VAL A CA 1
ATOM 1566 C C . VAL A 1 202 ? -0.623 4.144 17.328 1.00 92.50 202 VAL A C 1
ATOM 1568 O O . VAL A 1 202 ? 0.389 3.459 17.153 1.00 92.50 202 VAL A O 1
ATOM 1571 N N . ARG A 1 203 ? -0.665 5.189 18.151 1.00 90.94 203 ARG A N 1
ATOM 1572 C CA . ARG A 1 203 ? 0.479 5.685 18.910 1.00 90.94 203 ARG A CA 1
ATOM 1573 C C . ARG A 1 203 ? 0.245 5.591 20.404 1.00 90.94 203 ARG A C 1
ATOM 1575 O O . ARG A 1 203 ? -0.874 5.784 20.879 1.00 90.94 203 ARG A O 1
ATOM 1582 N N . ILE A 1 204 ? 1.325 5.350 21.134 1.00 87.69 204 ILE A N 1
ATOM 1583 C CA . ILE A 1 204 ? 1.413 5.560 22.576 1.00 87.69 204 ILE A CA 1
ATOM 1584 C C . ILE A 1 204 ? 2.522 6.582 22.789 1.00 87.69 204 ILE A C 1
ATOM 1586 O O . ILE A 1 204 ? 3.681 6.290 22.511 1.00 87.69 204 ILE A O 1
ATOM 1590 N N . LYS A 1 205 ? 2.168 7.778 23.277 1.00 84.38 205 LYS A N 1
ATOM 1591 C CA . LYS A 1 205 ? 3.055 8.954 23.219 1.00 84.38 205 LYS A CA 1
ATOM 1592 C C . LYS A 1 205 ? 3.499 9.203 21.767 1.00 84.38 205 LYS A C 1
ATOM 1594 O O . LYS A 1 205 ? 2.641 9.363 20.904 1.00 84.38 205 LYS A O 1
ATOM 1599 N N . ASP A 1 206 ? 4.804 9.170 21.512 1.00 83.94 206 ASP A N 1
ATOM 1600 C CA . ASP A 1 206 ? 5.411 9.382 20.201 1.00 83.94 206 ASP A CA 1
ATOM 1601 C C . ASP A 1 206 ? 5.681 8.064 19.452 1.00 83.94 206 ASP A C 1
ATOM 1603 O O . ASP A 1 206 ? 5.917 8.077 18.241 1.00 83.94 206 ASP A O 1
ATOM 1607 N N . ASP A 1 207 ? 5.564 6.916 20.130 1.00 88.38 207 ASP A N 1
ATOM 1608 C CA . ASP A 1 207 ? 5.868 5.604 19.562 1.00 88.38 207 ASP A CA 1
ATOM 1609 C C . ASP A 1 207 ? 4.685 5.047 18.762 1.00 88.38 207 ASP A C 1
ATOM 1611 O O . ASP A 1 207 ? 3.569 4.906 19.274 1.00 88.38 207 ASP A O 1
ATOM 1615 N N . VAL A 1 208 ? 4.936 4.673 17.505 1.00 91.00 208 VAL A N 1
ATOM 1616 C CA . VAL A 1 208 ? 3.976 3.946 16.662 1.00 91.00 208 VAL A CA 1
ATOM 1617 C C . VAL A 1 208 ? 3.979 2.471 17.058 1.00 91.00 208 VAL A C 1
ATOM 1619 O O . VAL A 1 208 ? 4.985 1.779 16.909 1.00 91.00 208 VAL A O 1
ATOM 1622 N N . ILE A 1 209 ? 2.842 1.969 17.543 1.00 92.00 209 ILE A N 1
ATOM 1623 C CA . ILE A 1 209 ? 2.695 0.565 17.966 1.00 92.00 209 ILE A CA 1
ATOM 1624 C C . ILE A 1 209 ? 2.001 -0.312 16.916 1.00 92.00 209 ILE A C 1
ATOM 1626 O O . ILE A 1 209 ? 2.168 -1.539 16.928 1.00 92.00 209 ILE A O 1
ATOM 1630 N N . TRP A 1 210 ? 1.246 0.315 16.012 1.00 94.38 210 TRP A N 1
ATOM 1631 C CA . TRP A 1 210 ? 0.553 -0.298 14.881 1.00 94.38 210 TRP A CA 1
ATOM 1632 C C . TRP A 1 210 ? 0.430 0.710 13.741 1.00 94.38 210 TRP A C 1
ATOM 1634 O O . TRP A 1 210 ? 0.224 1.896 14.005 1.00 94.38 210 TRP A O 1
ATOM 1644 N N . GLN A 1 211 ? 0.486 0.235 12.500 1.00 93.75 211 GLN A N 1
ATOM 1645 C CA . GLN A 1 211 ? 0.274 1.059 11.316 1.00 93.75 211 GLN A CA 1
ATOM 1646 C C . GLN A 1 211 ? -0.416 0.273 10.201 1.00 93.75 211 GLN A C 1
ATOM 1648 O O . GLN A 1 211 ? -0.168 -0.920 10.014 1.00 93.75 211 GLN A O 1
ATOM 1653 N N . SER A 1 212 ? -1.277 0.944 9.444 1.00 92.75 212 SER A N 1
ATOM 1654 C CA . SER A 1 212 ? -2.022 0.349 8.334 1.00 92.75 212 SER A CA 1
ATOM 1655 C C . SER A 1 212 ? -1.122 -0.087 7.181 1.00 92.75 212 SER A C 1
ATOM 1657 O O . SER A 1 212 ? -1.434 -1.063 6.498 1.00 92.75 212 SER A O 1
ATOM 1659 N N . PHE A 1 213 ? 0.022 0.577 6.998 1.00 92.00 213 PHE A N 1
ATOM 1660 C CA . PHE A 1 213 ? 0.983 0.245 5.948 1.00 92.00 213 PHE A CA 1
ATOM 1661 C C . PHE A 1 213 ? 1.648 -1.132 6.128 1.00 92.00 213 PHE A C 1
ATOM 1663 O O . PHE A 1 213 ? 2.109 -1.715 5.148 1.00 92.00 213 PHE A O 1
ATOM 1670 N N . ASP A 1 214 ? 1.625 -1.703 7.335 1.00 91.25 214 ASP A N 1
ATOM 1671 C CA . ASP A 1 214 ? 2.065 -3.086 7.578 1.00 91.25 214 ASP A CA 1
ATOM 1672 C C . ASP A 1 214 ? 0.977 -4.119 7.227 1.00 91.25 214 ASP A C 1
ATOM 1674 O O . ASP A 1 214 ? 1.222 -5.328 7.211 1.00 91.25 214 ASP A O 1
ATOM 1678 N N . HIS A 1 215 ? -0.238 -3.650 6.933 1.00 92.00 215 HIS A N 1
ATOM 1679 C CA . HIS A 1 215 ? -1.415 -4.456 6.621 1.00 92.00 215 HIS A CA 1
ATOM 1680 C C . HIS A 1 215 ? -2.099 -3.984 5.323 1.00 92.00 215 HIS A C 1
ATOM 1682 O O . HIS A 1 215 ? -3.268 -3.586 5.360 1.00 92.00 215 HIS A O 1
ATOM 1688 N N . PRO A 1 216 ? -1.397 -4.014 4.174 1.00 92.56 216 PRO A N 1
ATOM 1689 C CA . PRO A 1 216 ? -1.966 -3.664 2.874 1.00 92.56 216 PRO A CA 1
ATOM 1690 C C . PRO A 1 216 ? -3.246 -4.433 2.530 1.00 92.56 216 PRO A C 1
ATOM 1692 O O . PRO A 1 216 ? -3.461 -5.565 2.970 1.00 92.56 216 PRO A O 1
ATOM 1695 N N . THR A 1 217 ? -4.052 -3.843 1.644 1.00 93.12 217 THR A N 1
ATOM 1696 C CA . THR A 1 217 ? -5.186 -4.522 1.002 1.00 93.12 217 THR A CA 1
ATOM 1697 C C . THR A 1 217 ? -4.878 -4.815 -0.467 1.00 93.12 217 THR A C 1
ATOM 1699 O O . THR A 1 217 ? -4.074 -5.701 -0.746 1.00 93.12 217 THR A O 1
ATOM 1702 N N . ASP A 1 218 ? -5.484 -4.105 -1.411 1.00 93.00 218 ASP A N 1
ATOM 1703 C CA . ASP A 1 218 ? -5.217 -4.206 -2.849 1.00 93.00 218 ASP A CA 1
ATOM 1704 C C . ASP A 1 218 ? -4.376 -3.042 -3.386 1.00 93.00 218 ASP A C 1
ATOM 1706 O O . ASP A 1 218 ? -3.895 -3.108 -4.515 1.00 93.00 218 ASP A O 1
ATOM 1710 N N . SER A 1 219 ? -4.175 -2.000 -2.581 1.00 90.75 219 SER A N 1
ATOM 1711 C CA . SER A 1 219 ? -3.543 -0.753 -3.006 1.00 90.75 219 SER A CA 1
ATOM 1712 C C . SER A 1 219 ? -2.157 -0.549 -2.396 1.00 90.75 219 SER A C 1
ATOM 1714 O O . SER A 1 219 ? -1.914 -0.869 -1.232 1.00 90.75 219 SER A O 1
ATOM 1716 N N . LEU A 1 220 ? -1.265 0.043 -3.188 1.00 89.56 220 LEU A N 1
ATOM 1717 C CA . LEU A 1 220 ? 0.037 0.548 -2.779 1.00 89.56 220 LEU A CA 1
ATOM 1718 C C . LEU A 1 220 ? 0.034 2.073 -2.879 1.00 89.56 220 LEU A C 1
ATOM 1720 O O . LEU A 1 220 ? -0.167 2.619 -3.965 1.00 89.56 220 LEU A O 1
ATOM 1724 N N . LEU A 1 221 ? 0.263 2.739 -1.748 1.00 88.19 221 LEU A N 1
ATOM 1725 C CA . LEU A 1 221 ? 0.344 4.196 -1.658 1.00 88.19 221 LEU A CA 1
ATOM 1726 C C . LEU A 1 221 ? 1.795 4.692 -1.798 1.00 88.19 221 LEU A C 1
ATOM 1728 O O . LEU A 1 221 ? 2.738 3.941 -1.533 1.00 88.19 221 LEU A O 1
ATOM 1732 N N . PRO A 1 222 ? 2.006 5.976 -2.139 1.00 85.25 222 PRO A N 1
ATOM 1733 C CA . PRO A 1 222 ? 3.335 6.574 -2.096 1.00 85.25 222 PRO A CA 1
ATOM 1734 C C . PRO A 1 222 ? 3.941 6.486 -0.690 1.00 85.25 222 PRO A C 1
ATOM 1736 O O . PRO A 1 222 ? 3.256 6.674 0.312 1.00 85.25 222 PRO A O 1
ATOM 1739 N N . ASN A 1 223 ? 5.246 6.236 -0.618 1.00 85.25 223 ASN A N 1
ATOM 1740 C CA . ASN A 1 223 ? 6.039 6.018 0.598 1.00 85.25 223 ASN A CA 1
ATOM 1741 C C . ASN A 1 223 ? 5.676 4.764 1.410 1.00 85.25 223 ASN A C 1
ATOM 1743 O O . ASN A 1 223 ? 6.375 4.443 2.371 1.00 85.25 223 ASN A O 1
ATOM 1747 N N . MET A 1 224 ? 4.644 4.017 1.018 1.00 89.44 224 MET A N 1
ATOM 1748 C CA . MET A 1 224 ? 4.338 2.724 1.614 1.00 89.44 224 MET A CA 1
ATOM 1749 C C . MET A 1 224 ? 5.422 1.709 1.248 1.00 89.44 224 MET A C 1
ATOM 1751 O O . MET A 1 224 ? 5.863 1.624 0.099 1.00 89.44 224 MET A O 1
ATOM 1755 N N . LYS A 1 225 ? 5.861 0.931 2.240 1.00 88.38 225 LYS A N 1
ATOM 1756 C CA . LYS A 1 225 ? 6.943 -0.041 2.092 1.00 88.38 225 LYS A CA 1
ATOM 1757 C C . LYS A 1 225 ? 6.396 -1.464 2.158 1.00 88.38 225 LYS A C 1
ATOM 1759 O O . LYS A 1 225 ? 6.202 -2.012 3.238 1.00 88.38 225 LYS A O 1
ATOM 1764 N N . LEU A 1 226 ? 6.208 -2.093 1.001 1.00 87.62 226 LEU A N 1
ATOM 1765 C CA . LEU A 1 226 ? 5.871 -3.517 0.942 1.00 87.62 226 LEU A CA 1
ATOM 1766 C C . LEU A 1 226 ? 7.107 -4.341 1.256 1.00 87.62 226 LEU A C 1
ATOM 1768 O O . LEU A 1 226 ? 8.156 -4.138 0.647 1.00 87.62 226 LEU A O 1
ATOM 1772 N N . THR A 1 227 ? 6.976 -5.273 2.193 1.00 84.56 227 THR A N 1
ATOM 1773 C CA . THR A 1 227 ? 8.100 -6.053 2.705 1.00 84.56 227 THR A CA 1
ATOM 1774 C C . THR A 1 227 ? 7.766 -7.541 2.682 1.00 84.56 227 THR A C 1
ATOM 1776 O O . THR A 1 227 ? 6.713 -7.942 3.169 1.00 84.56 227 THR A O 1
ATOM 1779 N N . VAL A 1 228 ? 8.662 -8.366 2.136 1.00 83.06 228 VAL A N 1
ATOM 1780 C CA . VAL A 1 228 ? 8.532 -9.833 2.116 1.00 83.06 228 VAL A CA 1
ATOM 1781 C C . VAL A 1 228 ? 9.826 -10.452 2.632 1.00 83.06 228 VAL A C 1
ATOM 1783 O O . VAL A 1 228 ? 10.905 -10.109 2.154 1.00 83.06 228 VAL A O 1
ATOM 1786 N N . THR A 1 229 ? 9.729 -11.382 3.585 1.00 81.06 229 THR A N 1
ATOM 1787 C CA . THR A 1 229 ? 10.885 -12.066 4.191 1.00 81.06 229 THR A CA 1
ATOM 1788 C C . THR A 1 229 ? 10.847 -13.561 3.878 1.00 81.06 229 THR A C 1
ATOM 1790 O O . THR A 1 229 ? 9.830 -14.216 4.088 1.00 81.06 229 THR A O 1
ATOM 1793 N N . LYS A 1 230 ? 11.977 -14.120 3.427 1.00 70.31 230 LYS A N 1
ATOM 1794 C CA . LYS A 1 230 ? 12.130 -15.501 2.922 1.00 70.31 230 LYS A CA 1
ATOM 1795 C C . LYS A 1 230 ? 11.626 -16.635 3.839 1.00 70.31 230 LYS A C 1
ATOM 1797 O O . LYS A 1 230 ? 11.310 -17.703 3.334 1.00 70.31 230 LYS A O 1
ATOM 1802 N N . ASN A 1 231 ? 11.527 -16.414 5.152 1.00 68.06 231 ASN A N 1
ATOM 1803 C CA . ASN A 1 231 ? 11.267 -17.470 6.147 1.00 68.06 231 ASN A CA 1
ATOM 1804 C C . ASN A 1 231 ? 10.028 -17.230 7.030 1.00 68.06 231 ASN A C 1
ATOM 1806 O O . ASN A 1 231 ? 9.771 -18.002 7.949 1.00 68.06 231 ASN A O 1
ATOM 1810 N N . VAL A 1 232 ? 9.285 -16.147 6.803 1.00 63.28 232 VAL A N 1
ATOM 1811 C CA . VAL A 1 232 ? 8.027 -15.872 7.514 1.00 63.28 232 VAL A CA 1
ATOM 1812 C C . VAL A 1 232 ? 6.907 -16.305 6.584 1.00 63.28 232 VAL A C 1
ATOM 1814 O O . VAL A 1 232 ? 6.996 -15.954 5.412 1.00 63.28 232 VAL A O 1
ATOM 1817 N N . ASN A 1 233 ? 5.903 -17.052 7.079 1.00 59.25 233 ASN A N 1
ATOM 1818 C CA . ASN A 1 233 ? 4.686 -17.437 6.340 1.00 59.25 233 ASN A CA 1
ATOM 1819 C C . ASN A 1 233 ? 4.314 -16.327 5.352 1.00 59.25 233 ASN A C 1
ATOM 1821 O O . ASN A 1 233 ? 3.813 -15.284 5.781 1.00 59.25 233 ASN A O 1
ATOM 1825 N N . GLN A 1 234 ? 4.665 -16.517 4.075 1.00 63.41 234 GLN A N 1
ATOM 1826 C CA . GLN A 1 234 ? 4.695 -15.431 3.103 1.00 63.41 234 GLN A CA 1
ATOM 1827 C C . GLN A 1 234 ? 3.261 -15.006 2.837 1.00 63.41 234 GLN A C 1
ATOM 1829 O O . GLN A 1 234 ? 2.537 -15.627 2.061 1.00 63.41 234 GLN A O 1
ATOM 1834 N N . LYS A 1 235 ? 2.822 -13.958 3.530 1.00 66.94 235 LYS A N 1
ATOM 1835 C CA . LYS A 1 235 ? 1.579 -13.296 3.176 1.00 66.94 235 LYS A CA 1
ATOM 1836 C C . LYS A 1 235 ? 1.832 -12.526 1.884 1.00 66.94 235 LYS A C 1
ATOM 1838 O O . LYS A 1 235 ? 2.903 -11.930 1.740 1.00 66.94 235 LYS A O 1
ATOM 1843 N N . PRO A 1 236 ? 0.876 -12.542 0.946 1.00 74.12 236 PRO A N 1
ATOM 1844 C CA . PRO A 1 236 ? 0.996 -11.722 -0.242 1.00 74.12 236 PRO A CA 1
ATOM 1845 C C . PRO A 1 236 ? 1.090 -10.253 0.171 1.00 74.12 236 PRO A C 1
ATOM 1847 O O . PRO A 1 236 ? 0.415 -9.822 1.107 1.00 74.12 236 PRO A O 1
ATOM 1850 N N . ALA A 1 237 ? 1.925 -9.496 -0.535 1.00 84.56 237 ALA A N 1
ATOM 1851 C CA . ALA A 1 237 ? 2.083 -8.071 -0.287 1.00 84.56 237 ALA A CA 1
ATOM 1852 C C . ALA A 1 237 ? 0.806 -7.291 -0.632 1.00 84.56 237 ALA A C 1
ATOM 1854 O O . ALA A 1 237 ? 0.517 -6.299 0.020 1.00 84.56 237 ALA A O 1
ATOM 1855 N N . LEU A 1 238 ? 0.037 -7.739 -1.632 1.00 93.38 238 LEU A N 1
ATOM 1856 C CA . LEU A 1 238 ? -1.273 -7.185 -1.990 1.00 93.38 238 LEU A CA 1
ATOM 1857 C C . LEU A 1 238 ? -2.242 -8.308 -2.374 1.00 93.38 238 LEU A C 1
ATOM 1859 O O . LEU A 1 238 ? -1.829 -9.344 -2.903 1.00 93.38 238 LEU A O 1
ATOM 1863 N N . ARG A 1 239 ? -3.541 -8.087 -2.170 1.00 94.81 239 ARG A N 1
ATOM 1864 C CA . ARG A 1 239 ? -4.616 -8.994 -2.593 1.00 94.81 239 ARG A CA 1
ATOM 1865 C C . ARG A 1 239 ? -5.817 -8.207 -3.099 1.00 94.81 239 ARG A C 1
ATOM 1867 O O . ARG A 1 239 ? -6.367 -7.396 -2.349 1.00 94.81 239 ARG A O 1
ATOM 1874 N N . SER A 1 240 ? -6.236 -8.510 -4.330 1.00 94.50 240 SER A N 1
ATOM 1875 C CA . SER A 1 240 ? -7.348 -7.849 -5.014 1.00 94.50 240 SER A CA 1
ATOM 1876 C C . SER A 1 240 ? -8.638 -7.936 -4.204 1.00 94.50 240 SER A C 1
ATOM 1878 O O . SER A 1 240 ? -8.785 -8.781 -3.316 1.00 94.50 240 SER A O 1
ATOM 1880 N N . TRP A 1 241 ? -9.606 -7.092 -4.534 1.00 92.19 241 TRP A N 1
ATOM 1881 C CA . TRP A 1 241 ? -10.978 -7.282 -4.068 1.00 92.19 241 TRP A CA 1
ATOM 1882 C C . TRP A 1 241 ? -11.604 -8.517 -4.723 1.00 92.19 241 TRP A C 1
ATOM 1884 O O . TRP A 1 241 ? -11.099 -9.038 -5.728 1.00 92.19 241 TRP A O 1
ATOM 1894 N N . LYS A 1 242 ? -12.702 -9.004 -4.145 1.00 90.12 242 LYS A N 1
ATOM 1895 C CA . LYS A 1 242 ? -13.462 -10.134 -4.682 1.00 90.12 242 LYS A CA 1
ATOM 1896 C C . LYS A 1 242 ? -14.412 -9.702 -5.793 1.00 90.12 242 LYS A C 1
ATOM 1898 O O . LYS A 1 242 ? -14.583 -10.427 -6.770 1.00 90.12 242 LYS A O 1
ATOM 1903 N N . SER A 1 243 ? -15.014 -8.522 -5.661 1.00 85.00 243 SER A N 1
ATOM 1904 C CA . SER A 1 243 ? -15.846 -7.898 -6.694 1.00 85.00 243 SER A CA 1
ATOM 1905 C C . SER A 1 243 ? -15.887 -6.374 -6.509 1.00 85.00 243 SER A C 1
ATOM 1907 O O . SER A 1 243 ? -15.448 -5.892 -5.466 1.00 85.00 243 SER A O 1
ATOM 1909 N N . PRO A 1 244 ? -16.449 -5.591 -7.452 1.00 82.88 244 PRO A N 1
ATOM 1910 C CA . PRO A 1 244 ? -16.538 -4.135 -7.300 1.00 82.88 244 PRO A CA 1
ATOM 1911 C C . PRO A 1 244 ? -17.319 -3.680 -6.055 1.00 82.88 244 PRO A C 1
ATOM 1913 O O . PRO A 1 244 ? -17.094 -2.582 -5.563 1.00 82.88 244 PRO A O 1
ATOM 1916 N N . ALA A 1 245 ? -18.230 -4.516 -5.546 1.00 80.56 245 ALA A N 1
ATOM 1917 C CA . ALA A 1 245 ? -19.044 -4.229 -4.363 1.00 80.56 245 ALA A CA 1
ATOM 1918 C C . ALA A 1 245 ? -18.611 -5.020 -3.111 1.00 80.56 245 ALA A C 1
ATOM 1920 O O . ALA A 1 245 ? -19.226 -4.865 -2.057 1.00 80.56 245 ALA A O 1
ATOM 1921 N N . ASP A 1 246 ? -17.594 -5.883 -3.223 1.00 85.69 246 ASP A N 1
ATOM 1922 C CA . ASP A 1 246 ? -17.140 -6.771 -2.148 1.00 85.69 246 ASP A CA 1
ATOM 1923 C C . ASP A 1 246 ? -15.608 -6.688 -2.002 1.00 85.69 246 ASP A C 1
ATOM 1925 O O . ASP A 1 246 ? -14.882 -7.318 -2.786 1.00 85.69 246 ASP A O 1
ATOM 1929 N N . PRO A 1 247 ? -15.110 -5.930 -1.004 1.00 89.81 247 PRO A N 1
ATOM 1930 C CA . PRO A 1 247 ? -13.685 -5.755 -0.760 1.00 89.81 247 PRO A CA 1
ATOM 1931 C C . PRO A 1 247 ? -13.031 -6.955 -0.068 1.00 89.81 247 PRO A C 1
ATOM 1933 O O . PRO A 1 247 ? -11.829 -6.903 0.211 1.00 89.81 247 PRO A O 1
ATOM 1936 N N . SER A 1 248 ? -13.769 -8.031 0.230 1.00 92.81 248 SER A N 1
ATOM 1937 C CA . SER A 1 248 ? -13.175 -9.248 0.788 1.00 92.81 248 SER A CA 1
ATOM 1938 C C . SER A 1 248 ? -12.074 -9.813 -0.111 1.00 92.81 248 SER A C 1
ATOM 1940 O O . SER A 1 248 ? -11.871 -9.388 -1.253 1.00 92.81 248 SER A O 1
ATOM 1942 N N . ASP A 1 249 ? -11.294 -10.727 0.454 1.00 94.50 249 ASP A N 1
ATOM 1943 C CA . ASP A 1 249 ? -10.146 -11.344 -0.192 1.00 94.50 249 ASP A CA 1
ATOM 1944 C C . ASP A 1 249 ? -10.510 -11.919 -1.569 1.00 94.50 249 ASP A C 1
ATOM 1946 O O . ASP A 1 249 ? -11.268 -12.883 -1.705 1.00 94.50 249 ASP A O 1
ATOM 1950 N N . GLY A 1 250 ? -9.954 -11.289 -2.601 1.00 93.56 250 GLY A N 1
ATOM 1951 C CA . GLY A 1 250 ? -10.137 -11.669 -3.986 1.00 93.56 250 GLY A CA 1
ATOM 1952 C C . GLY A 1 250 ? -9.199 -12.768 -4.456 1.00 93.56 250 GLY A C 1
ATOM 1953 O O . GLY A 1 250 ? -8.352 -13.284 -3.725 1.00 93.56 250 GLY A O 1
ATOM 1954 N N . ARG A 1 251 ? -9.369 -13.105 -5.735 1.00 94.75 251 ARG A N 1
ATOM 1955 C CA . ARG A 1 251 ? -8.664 -14.198 -6.408 1.00 94.75 251 ARG A CA 1
ATOM 1956 C C . ARG A 1 251 ? -7.178 -13.911 -6.629 1.00 94.75 251 ARG A C 1
ATOM 1958 O O . ARG A 1 251 ? -6.368 -14.825 -6.504 1.00 94.75 251 ARG A O 1
ATOM 1965 N N . PHE A 1 252 ? -6.828 -12.666 -6.950 1.00 95.88 252 PHE A N 1
ATOM 1966 C CA . PHE A 1 252 ? -5.474 -12.318 -7.365 1.00 95.88 252 PHE A CA 1
ATOM 1967 C C . PHE A 1 252 ? -4.646 -11.779 -6.205 1.00 95.88 252 PHE A C 1
ATOM 1969 O O . PHE A 1 252 ? -5.110 -10.965 -5.402 1.00 95.88 252 PHE A O 1
ATOM 1976 N N . THR A 1 253 ? -3.388 -12.199 -6.145 1.00 94.69 253 THR A N 1
ATOM 1977 C CA . THR A 1 253 ? -2.411 -11.698 -5.177 1.00 94.69 253 THR A CA 1
ATOM 1978 C C . THR A 1 253 ? -1.175 -11.171 -5.881 1.00 94.69 253 THR A C 1
ATOM 1980 O O . THR A 1 253 ? -0.887 -11.542 -7.016 1.00 94.69 253 THR A O 1
ATOM 1983 N N . SER A 1 254 ? -0.431 -10.303 -5.202 1.00 91.88 254 SER A N 1
ATOM 1984 C CA . SER A 1 254 ? 0.884 -9.867 -5.651 1.00 91.88 254 SER A CA 1
ATOM 1985 C C . SER A 1 254 ? 1.916 -10.030 -4.550 1.00 91.88 254 SER A C 1
ATOM 1987 O O . SER A 1 254 ? 1.662 -9.687 -3.395 1.00 91.88 254 SER A O 1
ATOM 1989 N N . SER A 1 255 ? 3.093 -10.536 -4.910 1.00 88.56 255 SER A N 1
ATOM 1990 C CA . SER A 1 255 ? 4.221 -10.701 -3.991 1.00 88.56 255 SER A CA 1
ATOM 1991 C C . SER A 1 255 ? 5.555 -10.750 -4.737 1.00 88.56 255 SER A C 1
ATOM 1993 O O . SER A 1 255 ? 5.592 -10.868 -5.964 1.00 88.56 255 SER A O 1
ATOM 1995 N N . PHE A 1 256 ? 6.648 -10.679 -3.980 1.00 84.50 256 PHE A N 1
ATOM 1996 C CA . PHE A 1 256 ? 7.992 -10.973 -4.468 1.00 84.50 256 PHE A CA 1
ATOM 1997 C C . PHE A 1 256 ? 8.245 -12.483 -4.458 1.00 84.50 256 PHE A C 1
ATOM 1999 O O . PHE A 1 256 ? 7.912 -13.142 -3.477 1.00 84.50 256 PHE A O 1
ATOM 2006 N N . ASP A 1 257 ? 8.857 -13.011 -5.521 1.00 73.19 257 ASP A N 1
ATOM 2007 C CA . ASP A 1 257 ? 9.153 -14.453 -5.658 1.00 73.19 257 ASP A CA 1
ATOM 2008 C C . ASP A 1 257 ? 10.644 -14.785 -5.463 1.00 73.19 257 ASP A C 1
ATOM 2010 O O . ASP A 1 257 ? 11.011 -15.766 -4.820 1.00 73.19 257 ASP A O 1
ATOM 2014 N N . SER A 1 258 ? 11.542 -13.928 -5.964 1.00 69.94 258 SER A N 1
ATOM 2015 C CA . SER A 1 258 ? 12.989 -14.174 -5.927 1.00 69.94 258 SER A CA 1
ATOM 2016 C C . SER A 1 258 ? 13.732 -13.169 -5.055 1.00 69.94 258 SER A C 1
ATOM 2018 O O . SER A 1 258 ? 13.627 -11.965 -5.263 1.00 69.94 258 SER A O 1
ATOM 2020 N N . PHE A 1 259 ? 14.544 -13.680 -4.120 1.00 70.94 259 PHE A N 1
ATOM 2021 C CA . PHE A 1 259 ? 15.408 -12.896 -3.222 1.00 70.94 259 PHE A CA 1
ATOM 2022 C C . PHE A 1 259 ? 16.800 -12.605 -3.794 1.00 70.94 259 PHE A C 1
ATOM 2024 O O . PHE A 1 259 ? 17.521 -11.773 -3.252 1.00 70.94 259 PHE A O 1
ATOM 2031 N N . THR A 1 260 ? 17.204 -13.294 -4.863 1.00 72.25 260 THR A N 1
ATOM 2032 C CA . THR A 1 260 ? 18.498 -13.065 -5.528 1.00 72.25 260 THR A CA 1
ATOM 2033 C C . THR A 1 260 ? 18.396 -11.985 -6.597 1.00 72.25 260 THR A C 1
ATOM 2035 O O . THR A 1 260 ? 19.309 -11.181 -6.752 1.00 72.25 260 THR A O 1
ATOM 2038 N N . LEU A 1 261 ? 17.267 -11.949 -7.306 1.00 81.25 261 LEU A N 1
ATOM 2039 C CA . LEU A 1 261 ? 16.916 -10.932 -8.289 1.00 81.25 261 LEU A CA 1
ATOM 2040 C C . LEU A 1 261 ? 15.460 -10.537 -8.037 1.00 81.25 261 LEU A C 1
ATOM 2042 O O . LEU A 1 261 ? 14.575 -11.230 -8.541 1.00 81.25 261 LEU A O 1
ATOM 2046 N N . PRO A 1 262 ? 15.200 -9.473 -7.254 1.00 85.06 262 PRO A N 1
ATOM 2047 C CA . PRO A 1 262 ? 13.848 -9.068 -6.893 1.00 85.06 262 PRO A CA 1
ATOM 2048 C C . PRO A 1 262 ? 12.952 -8.896 -8.118 1.00 85.06 262 PRO A C 1
ATOM 2050 O O . PRO A 1 262 ? 13.281 -8.143 -9.034 1.00 85.06 262 PRO A O 1
ATOM 2053 N N . GLN A 1 263 ? 11.822 -9.603 -8.129 1.00 87.25 263 GLN A N 1
ATOM 2054 C CA . GLN A 1 263 ? 10.772 -9.478 -9.144 1.00 87.25 263 GLN A CA 1
ATOM 2055 C C . GLN A 1 263 ? 9.414 -9.578 -8.461 1.00 87.25 263 GLN A C 1
ATOM 2057 O O . GLN A 1 263 ? 9.263 -10.326 -7.493 1.00 87.25 263 GLN A O 1
ATOM 2062 N N . VAL A 1 264 ? 8.439 -8.855 -8.995 1.00 87.88 264 VAL A N 1
ATOM 2063 C CA . VAL A 1 264 ? 7.044 -8.877 -8.567 1.00 87.88 264 VAL A CA 1
ATOM 2064 C C . VAL A 1 264 ? 6.262 -9.815 -9.478 1.00 87.88 264 VAL A C 1
ATOM 2066 O O . VAL A 1 264 ? 6.408 -9.787 -10.702 1.00 87.88 264 VAL A O 1
ATOM 2069 N N . PHE A 1 265 ? 5.402 -10.621 -8.874 1.00 89.62 265 PHE A N 1
ATOM 2070 C CA . PHE A 1 265 ? 4.488 -11.510 -9.572 1.00 89.62 265 PHE A CA 1
ATOM 2071 C C . PHE A 1 265 ? 3.054 -11.185 -9.203 1.00 89.62 265 PHE A C 1
ATOM 2073 O O . PHE A 1 265 ? 2.777 -10.842 -8.055 1.00 89.62 265 PHE A O 1
ATOM 2080 N N . ILE A 1 266 ? 2.158 -11.355 -10.173 1.00 92.31 266 ILE A N 1
ATOM 2081 C CA . ILE A 1 266 ? 0.726 -11.473 -9.917 1.00 92.31 266 ILE A CA 1
ATOM 2082 C C . ILE A 1 266 ? 0.355 -12.944 -10.053 1.00 92.31 266 ILE A C 1
ATOM 2084 O O . ILE A 1 266 ? 0.648 -13.575 -11.074 1.00 92.31 266 ILE A O 1
ATOM 2088 N N . TRP A 1 267 ? -0.307 -13.464 -9.029 1.00 92.38 267 TRP A N 1
ATOM 2089 C CA . TRP A 1 267 ? -0.703 -14.858 -8.923 1.00 92.38 267 TRP A CA 1
ATOM 2090 C C . TRP A 1 267 ? -2.216 -15.001 -8.989 1.00 92.38 267 TRP A C 1
ATOM 2092 O O . TRP A 1 267 ? -2.959 -14.172 -8.460 1.00 92.38 267 TRP A O 1
ATOM 2102 N N . ASP A 1 268 ? -2.649 -16.089 -9.607 1.00 93.31 268 ASP A N 1
ATOM 2103 C CA . ASP A 1 268 ? -3.990 -16.643 -9.493 1.00 93.31 268 ASP A CA 1
ATOM 2104 C C . ASP A 1 268 ? -3.888 -17.966 -8.726 1.00 93.31 268 ASP A C 1
ATOM 2106 O O . ASP A 1 268 ? -3.452 -18.984 -9.274 1.00 93.31 268 ASP A O 1
ATOM 2110 N N . GLY A 1 269 ? -4.194 -17.931 -7.427 1.00 86.75 269 GLY A N 1
ATOM 2111 C CA . GLY A 1 269 ? -3.813 -19.015 -6.521 1.00 86.75 269 GLY A CA 1
ATOM 2112 C C . GLY A 1 269 ? -2.293 -19.206 -6.527 1.00 86.75 269 GLY A C 1
ATOM 2113 O O . GLY A 1 269 ? -1.559 -18.261 -6.249 1.00 86.75 269 GLY A O 1
ATOM 2114 N N . ASP A 1 270 ? -1.836 -20.403 -6.896 1.00 84.81 270 ASP A N 1
ATOM 2115 C CA . ASP A 1 270 ? -0.409 -20.743 -6.998 1.00 84.81 270 ASP A CA 1
ATOM 2116 C C . ASP A 1 270 ? 0.151 -20.580 -8.426 1.00 84.81 270 ASP A C 1
ATOM 2118 O O . ASP A 1 270 ? 1.312 -20.894 -8.688 1.00 84.81 270 ASP A O 1
ATOM 2122 N N . GLN A 1 271 ? -0.662 -20.112 -9.384 1.00 88.81 271 GLN A N 1
ATOM 2123 C CA . GLN A 1 271 ? -0.246 -19.962 -10.779 1.00 88.81 271 GLN A CA 1
ATOM 2124 C C . GLN A 1 271 ? 0.186 -18.520 -11.086 1.00 88.81 271 GLN A C 1
ATOM 2126 O O . GLN A 1 271 ? -0.641 -17.607 -10.993 1.00 88.81 271 GLN A O 1
ATOM 2131 N N . PRO A 1 272 ? 1.442 -18.281 -11.512 1.00 90.50 272 PRO A N 1
ATOM 2132 C CA . PRO A 1 272 ? 1.891 -16.949 -11.897 1.00 90.50 272 PRO A CA 1
ATOM 2133 C C . PRO A 1 272 ? 1.257 -16.542 -13.234 1.00 90.50 272 PRO A C 1
ATOM 2135 O O . PRO A 1 272 ? 1.467 -17.193 -14.255 1.00 90.50 272 PRO A O 1
ATOM 2138 N N . GLN A 1 273 ? 0.496 -15.447 -13.236 1.00 91.25 273 GLN A N 1
ATOM 2139 C CA . GLN A 1 273 ? -0.183 -14.914 -14.428 1.00 91.25 273 GLN A CA 1
ATOM 2140 C C . GLN A 1 273 ? 0.618 -13.805 -15.105 1.00 91.25 273 GLN A C 1
ATOM 2142 O O . GLN A 1 273 ? 0.571 -13.627 -16.321 1.00 91.25 273 GLN A O 1
ATOM 2147 N N . TRP A 1 274 ? 1.361 -13.040 -14.312 1.00 91.31 274 TRP A N 1
ATOM 2148 C CA . TRP A 1 274 ? 2.184 -11.952 -14.805 1.00 91.31 274 TRP A CA 1
ATOM 2149 C C . TRP A 1 274 ? 3.448 -11.836 -13.964 1.00 91.31 274 TRP A C 1
ATOM 2151 O O . TRP A 1 274 ? 3.440 -12.098 -12.760 1.00 91.31 274 TRP A O 1
ATOM 2161 N N . ARG A 1 275 ? 4.533 -11.419 -14.616 1.00 88.00 275 ARG A N 1
ATOM 2162 C CA . ARG A 1 275 ? 5.832 -11.184 -13.990 1.00 88.00 275 ARG A CA 1
ATOM 2163 C C . ARG A 1 275 ? 6.354 -9.819 -14.397 1.00 88.00 275 ARG A C 1
ATOM 2165 O O . ARG A 1 275 ? 6.359 -9.479 -15.579 1.00 88.00 275 ARG A O 1
ATOM 2172 N N . SER A 1 276 ? 6.885 -9.087 -13.431 1.00 86.25 276 SER A N 1
ATOM 2173 C CA . SER A 1 276 ? 7.507 -7.789 -13.668 1.00 86.25 276 SER A CA 1
ATOM 2174 C C . SER A 1 276 ? 8.879 -7.888 -14.317 1.00 86.25 276 SER A C 1
ATOM 2176 O O . SER A 1 276 ? 9.431 -6.871 -14.708 1.00 86.25 276 SER A O 1
ATOM 2178 N N . GLY A 1 277 ? 9.483 -9.079 -14.345 1.00 85.75 277 GLY A N 1
ATOM 2179 C CA . GLY A 1 277 ? 10.911 -9.231 -14.603 1.00 85.75 277 GLY A CA 1
ATOM 2180 C C . GLY A 1 277 ? 11.783 -8.679 -13.462 1.00 85.75 277 GLY A C 1
ATOM 2181 O O . GLY A 1 277 ? 11.276 -8.020 -12.549 1.00 85.75 277 GLY A O 1
ATOM 2182 N N . PRO A 1 278 ? 13.092 -8.973 -13.488 1.00 86.75 278 PRO A N 1
ATOM 2183 C CA . PRO A 1 278 ? 14.025 -8.545 -12.458 1.00 86.75 278 PRO A CA 1
ATOM 2184 C C . PRO A 1 278 ? 14.175 -7.030 -12.372 1.00 86.75 278 PRO A C 1
ATOM 2186 O O . PRO A 1 278 ? 14.136 -6.315 -13.374 1.00 86.75 278 PRO A O 1
ATOM 2189 N N . TRP A 1 279 ? 14.396 -6.569 -11.146 1.00 85.50 279 TRP A N 1
ATOM 2190 C CA . TRP A 1 279 ? 14.861 -5.226 -10.843 1.00 85.50 279 TRP A CA 1
ATOM 2191 C C . TRP A 1 279 ? 16.300 -5.038 -11.330 1.00 85.50 279 TRP A C 1
ATOM 2193 O O . TRP A 1 279 ? 17.191 -5.784 -10.922 1.00 85.50 279 TRP A O 1
ATOM 2203 N N . ASN A 1 280 ? 16.538 -4.030 -12.171 1.00 79.75 280 ASN A N 1
ATOM 2204 C CA . ASN A 1 280 ? 17.876 -3.718 -12.695 1.00 79.75 280 ASN A CA 1
ATOM 2205 C C . ASN A 1 280 ? 18.579 -2.554 -11.966 1.00 79.75 280 ASN A C 1
ATOM 2207 O O . ASN A 1 280 ? 19.608 -2.078 -12.434 1.00 79.75 280 ASN A O 1
ATOM 2211 N N . GLY A 1 281 ? 18.021 -2.073 -10.850 1.00 78.81 281 GLY A N 1
ATOM 2212 C CA . GLY A 1 281 ? 18.498 -0.876 -10.144 1.00 78.81 281 GLY A CA 1
ATOM 2213 C C . GLY A 1 281 ? 17.680 0.384 -10.433 1.00 78.81 281 GLY A C 1
ATOM 2214 O O . GLY A 1 281 ? 17.684 1.292 -9.605 1.00 78.81 281 GLY A O 1
ATOM 2215 N N . ASN A 1 282 ? 16.936 0.404 -11.544 1.00 72.94 282 ASN A N 1
ATOM 2216 C CA . ASN A 1 282 ? 16.126 1.547 -11.976 1.00 72.94 282 ASN A CA 1
ATOM 2217 C C . ASN A 1 282 ? 14.661 1.178 -12.241 1.00 72.94 282 ASN A C 1
ATOM 2219 O O . ASN A 1 282 ? 13.761 1.926 -11.869 1.00 72.94 282 ASN A O 1
ATOM 2223 N N . ILE A 1 283 ? 14.419 0.037 -12.890 1.00 77.94 283 ILE A N 1
ATOM 2224 C CA . ILE A 1 283 ? 13.089 -0.443 -13.275 1.00 77.94 283 ILE A CA 1
ATOM 2225 C C . ILE A 1 283 ? 12.943 -1.947 -13.071 1.00 77.94 283 ILE A C 1
ATOM 2227 O O . ILE A 1 283 ? 13.920 -2.698 -13.013 1.00 77.94 283 ILE A O 1
ATOM 2231 N N . LEU A 1 284 ? 11.690 -2.392 -13.026 1.00 81.88 284 LEU A N 1
ATOM 2232 C CA . LEU A 1 284 ? 11.324 -3.779 -13.277 1.00 81.88 284 LEU A CA 1
ATOM 2233 C C . LEU A 1 284 ? 11.183 -3.961 -14.793 1.00 81.88 284 LEU A C 1
ATOM 2235 O O . LEU A 1 284 ? 10.294 -3.381 -15.411 1.00 81.88 284 LEU A O 1
ATOM 2239 N N . ILE A 1 285 ? 12.072 -4.741 -15.408 1.00 80.31 285 ILE A N 1
ATOM 2240 C CA . ILE A 1 285 ? 12.269 -4.729 -16.873 1.00 80.31 285 ILE A CA 1
ATOM 2241 C C . ILE A 1 285 ? 11.071 -5.208 -17.718 1.00 80.31 285 ILE A C 1
ATOM 2243 O O . ILE A 1 285 ? 11.046 -5.015 -18.927 1.00 80.31 285 ILE A O 1
ATOM 2247 N N . GLY A 1 286 ? 10.103 -5.878 -17.104 1.00 78.31 286 GLY A N 1
ATOM 2248 C CA . GLY A 1 286 ? 8.867 -6.367 -17.719 1.00 78.31 286 GLY A CA 1
ATOM 2249 C C . GLY A 1 286 ? 7.640 -5.502 -17.420 1.00 78.31 286 GLY A C 1
ATOM 2250 O O . GLY A 1 286 ? 6.540 -5.851 -17.848 1.00 78.31 286 GLY A O 1
ATOM 2251 N N . VAL A 1 287 ? 7.796 -4.392 -16.691 1.00 79.69 2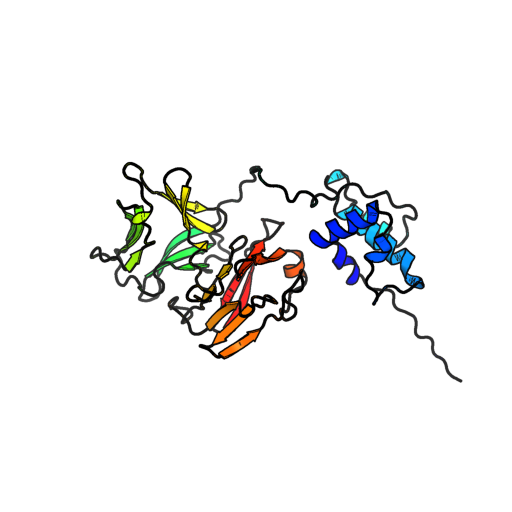87 VAL A N 1
ATOM 2252 C CA . VAL A 1 287 ? 6.729 -3.404 -16.496 1.00 79.69 287 VAL A CA 1
ATOM 2253 C C . VAL A 1 287 ? 6.747 -2.417 -17.658 1.00 79.69 287 VAL A C 1
ATOM 2255 O O . VAL A 1 287 ? 7.773 -1.820 -17.975 1.00 79.69 287 VAL A O 1
ATOM 2258 N N . GLN A 1 288 ? 5.591 -2.229 -18.291 1.00 72.81 288 GLN A N 1
ATOM 2259 C CA . GLN A 1 288 ? 5.401 -1.147 -19.250 1.00 72.81 288 GLN A CA 1
ATOM 2260 C C . GLN A 1 288 ? 5.130 0.138 -18.478 1.00 72.81 288 GLN A C 1
ATOM 2262 O O . GLN A 1 288 ? 4.048 0.318 -17.923 1.00 72.81 288 GLN A O 1
ATOM 2267 N N . TYR A 1 289 ? 6.123 1.018 -18.429 1.00 67.31 289 TYR A N 1
ATOM 2268 C CA . TYR A 1 289 ? 5.965 2.327 -17.819 1.00 67.31 289 TYR A CA 1
ATOM 2269 C C . TYR A 1 289 ? 5.491 3.339 -18.859 1.00 67.31 289 TYR A C 1
ATOM 2271 O O . TYR A 1 289 ? 6.051 3.433 -19.952 1.00 67.31 289 TYR A O 1
ATOM 2279 N N . ASN A 1 290 ? 4.484 4.134 -18.506 1.00 67.88 290 ASN A N 1
ATOM 2280 C CA . ASN A 1 290 ? 4.210 5.363 -19.235 1.00 67.88 290 ASN A CA 1
ATOM 2281 C C . ASN A 1 290 ? 5.379 6.335 -18.977 1.00 67.88 290 ASN A C 1
ATOM 2283 O O . ASN A 1 290 ? 5.741 6.519 -17.811 1.00 67.88 290 ASN A O 1
ATOM 2287 N N . PRO A 1 291 ? 5.979 6.959 -20.010 1.00 60.16 291 PRO A N 1
ATOM 2288 C CA . PRO A 1 291 ? 7.100 7.879 -19.834 1.00 60.16 291 PRO A CA 1
ATOM 2289 C C . PRO A 1 291 ? 6.846 8.960 -18.778 1.00 60.16 291 PRO A C 1
ATOM 2291 O O . PRO A 1 291 ? 7.726 9.247 -17.975 1.00 60.16 291 PRO A O 1
ATOM 2294 N N . THR A 1 292 ? 5.635 9.521 -18.725 1.00 63.03 292 THR A N 1
ATOM 2295 C CA . THR A 1 292 ? 5.285 10.563 -17.751 1.00 63.03 292 THR A CA 1
ATOM 2296 C C . THR A 1 292 ? 5.252 10.024 -16.319 1.00 63.03 292 THR A C 1
ATOM 2298 O O . THR A 1 292 ? 5.767 10.671 -15.411 1.00 63.03 292 THR A O 1
ATOM 2301 N N . ASP A 1 293 ? 4.704 8.828 -16.106 1.00 61.00 293 ASP A N 1
ATOM 2302 C CA . ASP A 1 293 ? 4.643 8.202 -14.780 1.00 61.00 293 ASP A CA 1
ATOM 2303 C C . ASP A 1 293 ? 6.028 7.746 -14.302 1.00 61.00 293 ASP A C 1
ATOM 2305 O O . ASP A 1 293 ? 6.356 7.913 -13.130 1.00 61.00 293 ASP A O 1
ATOM 2309 N N . PHE A 1 294 ? 6.868 7.243 -15.213 1.00 58.41 294 PHE A N 1
ATOM 2310 C CA . PHE A 1 294 ? 8.252 6.862 -14.922 1.00 58.41 294 PHE A CA 1
ATOM 2311 C C . PHE A 1 294 ? 9.111 8.047 -14.466 1.00 58.41 294 PHE A C 1
ATOM 2313 O O . PHE A 1 294 ? 9.899 7.917 -13.536 1.00 58.41 294 PHE A O 1
ATOM 2320 N N . ILE A 1 295 ? 8.948 9.209 -15.107 1.00 59.75 295 ILE A N 1
ATOM 2321 C CA . ILE A 1 295 ? 9.682 10.431 -14.744 1.00 59.75 295 ILE A CA 1
ATOM 2322 C C . ILE A 1 295 ? 9.233 10.947 -13.374 1.00 59.75 295 ILE A C 1
ATOM 2324 O O . ILE A 1 295 ? 10.039 11.456 -12.598 1.00 59.75 295 ILE A O 1
ATOM 2328 N N . ASN A 1 296 ? 7.940 10.825 -13.074 1.00 69.69 296 ASN A N 1
ATOM 2329 C CA . ASN A 1 296 ? 7.360 11.421 -11.880 1.00 69.69 296 ASN A CA 1
ATOM 2330 C C . ASN A 1 296 ? 7.486 10.529 -10.637 1.00 69.69 296 ASN A C 1
ATOM 2332 O O . ASN A 1 296 ? 7.579 11.067 -9.535 1.00 69.69 296 ASN A O 1
ATOM 2336 N N . ALA A 1 297 ? 7.486 9.200 -10.780 1.00 74.00 297 ALA A N 1
ATOM 2337 C CA . ALA A 1 297 ? 7.552 8.256 -9.665 1.00 74.00 297 ALA A CA 1
ATOM 2338 C C . ALA A 1 297 ? 8.931 7.596 -9.558 1.00 74.00 297 ALA A C 1
ATOM 2340 O O . ALA A 1 297 ? 9.362 6.875 -10.456 1.00 74.00 297 ALA A O 1
ATOM 2341 N N . GLN A 1 298 ? 9.592 7.743 -8.411 1.00 78.88 298 GLN A N 1
ATOM 2342 C CA . GLN A 1 298 ? 10.813 7.003 -8.120 1.00 78.88 298 GLN A CA 1
ATOM 2343 C C . GLN A 1 298 ? 10.483 5.691 -7.411 1.00 78.88 298 GLN A C 1
ATOM 2345 O O . GLN A 1 298 ? 9.972 5.701 -6.292 1.00 78.88 298 GLN A O 1
ATOM 2350 N N . PHE A 1 299 ? 10.814 4.565 -8.044 1.00 82.19 299 PHE A N 1
ATOM 2351 C CA . PHE A 1 299 ? 10.700 3.231 -7.455 1.00 82.19 299 PHE A CA 1
ATOM 2352 C C . PHE A 1 299 ? 12.005 2.822 -6.780 1.00 82.19 299 PHE A C 1
ATOM 2354 O O . PHE A 1 299 ? 13.092 3.003 -7.327 1.00 82.19 299 PHE A O 1
ATOM 2361 N N . VAL A 1 300 ? 11.897 2.226 -5.597 1.00 85.50 300 VAL A N 1
ATOM 2362 C CA . VAL A 1 300 ? 13.039 1.711 -4.845 1.00 85.50 300 VAL A CA 1
ATOM 2363 C C . VAL A 1 300 ? 12.740 0.281 -4.443 1.00 85.50 300 VAL A C 1
ATOM 2365 O O . VAL A 1 300 ? 11.779 0.023 -3.722 1.00 85.50 300 VAL A O 1
ATOM 2368 N N . ILE A 1 301 ? 13.589 -0.647 -4.882 1.00 87.12 301 ILE A N 1
ATOM 2369 C CA . ILE A 1 301 ? 13.578 -2.034 -4.424 1.00 87.12 301 ILE A CA 1
ATOM 2370 C C . ILE A 1 301 ? 14.935 -2.338 -3.807 1.00 87.12 301 ILE A C 1
ATOM 2372 O O . ILE A 1 301 ? 15.980 -2.119 -4.418 1.00 87.12 301 ILE A O 1
ATOM 2376 N N . SER A 1 302 ? 14.916 -2.836 -2.577 1.00 84.31 302 SER A N 1
ATOM 2377 C CA . SER A 1 302 ? 16.116 -3.231 -1.844 1.00 84.31 302 SER A CA 1
ATOM 2378 C C . SER A 1 302 ? 15.941 -4.614 -1.236 1.00 84.31 302 SER A C 1
ATOM 2380 O O . SER A 1 302 ? 14.825 -5.042 -0.950 1.00 84.31 302 SER A O 1
ATOM 2382 N N . SER A 1 303 ? 17.057 -5.312 -1.044 1.00 84.25 303 SER A N 1
ATOM 2383 C CA . SER A 1 303 ? 17.109 -6.571 -0.305 1.00 84.25 303 SER A CA 1
ATOM 2384 C C . SER A 1 303 ? 18.122 -6.441 0.821 1.00 84.25 303 SER A C 1
ATOM 2386 O O . SER A 1 303 ? 19.233 -5.955 0.603 1.00 84.25 303 SER A O 1
ATOM 2388 N N . ASP A 1 304 ? 17.764 -6.889 2.021 1.00 81.81 304 ASP A N 1
ATOM 2389 C CA . ASP A 1 304 ? 18.698 -6.969 3.141 1.00 81.81 304 ASP A CA 1
ATOM 2390 C C . ASP A 1 304 ? 19.455 -8.314 3.172 1.00 81.81 304 ASP A C 1
ATOM 2392 O O . ASP A 1 304 ? 19.138 -9.265 2.451 1.00 81.81 304 ASP A O 1
ATOM 2396 N N . LYS A 1 305 ? 20.466 -8.411 4.047 1.00 77.81 305 LYS A N 1
ATOM 2397 C CA . LYS A 1 305 ? 21.259 -9.641 4.251 1.00 77.81 305 LYS A CA 1
ATOM 2398 C C . LYS A 1 305 ? 20.457 -10.794 4.871 1.00 77.81 305 LYS A C 1
ATOM 2400 O O . LYS A 1 305 ? 20.925 -11.928 4.854 1.00 77.81 305 LYS A O 1
ATOM 2405 N N . LYS A 1 306 ? 19.290 -10.511 5.457 1.00 76.25 306 LYS A N 1
ATOM 2406 C CA . LYS A 1 306 ? 18.407 -11.495 6.097 1.00 76.25 306 LYS A CA 1
ATOM 2407 C C . LYS A 1 306 ? 17.412 -12.106 5.100 1.00 76.25 306 LYS A C 1
ATOM 2409 O O . LYS A 1 306 ? 16.647 -12.987 5.485 1.00 76.25 306 LYS A O 1
ATOM 2414 N N . GLY A 1 307 ? 17.438 -11.682 3.833 1.00 79.12 307 GLY A N 1
ATOM 2415 C CA . GLY A 1 307 ? 16.505 -12.142 2.807 1.00 79.12 307 GLY A CA 1
ATOM 2416 C C . GLY A 1 307 ? 15.141 -11.465 2.915 1.00 79.12 307 GLY A C 1
ATOM 2417 O O . GLY A 1 307 ? 14.120 -12.101 2.660 1.00 79.12 307 GLY A O 1
ATOM 2418 N N . THR A 1 308 ? 15.117 -10.203 3.338 1.00 84.81 308 THR A N 1
ATOM 2419 C CA . THR A 1 308 ? 13.940 -9.340 3.281 1.00 84.81 308 THR A CA 1
ATOM 2420 C C . THR A 1 308 ? 14.037 -8.445 2.058 1.00 84.81 308 THR A C 1
ATOM 2422 O O . THR A 1 308 ? 14.963 -7.640 1.963 1.00 84.81 308 THR A O 1
ATOM 2425 N N . ILE A 1 309 ? 13.066 -8.549 1.155 1.00 86.88 309 ILE A N 1
ATOM 2426 C CA . ILE A 1 309 ? 12.881 -7.581 0.077 1.00 86.88 309 ILE A CA 1
ATOM 2427 C C . ILE A 1 309 ? 11.935 -6.498 0.557 1.00 86.88 309 ILE A C 1
ATOM 2429 O O . ILE A 1 309 ? 10.941 -6.772 1.227 1.00 86.88 309 ILE A O 1
ATOM 2433 N N . SER A 1 310 ? 12.248 -5.263 0.201 1.00 87.50 310 SER A N 1
ATOM 2434 C CA . SER A 1 310 ? 11.399 -4.112 0.424 1.00 87.50 310 SER A CA 1
ATOM 2435 C C . SER A 1 310 ? 11.227 -3.325 -0.860 1.00 87.50 310 SER A C 1
ATOM 2437 O O . SER A 1 310 ? 12.221 -3.026 -1.523 1.00 87.50 310 SER A O 1
ATOM 2439 N N . SER A 1 311 ? 9.994 -2.933 -1.162 1.00 88.25 311 SER A N 1
ATOM 2440 C CA . SER A 1 311 ? 9.691 -2.021 -2.257 1.00 88.25 311 SER A CA 1
ATOM 2441 C C . SER A 1 311 ? 8.836 -0.855 -1.809 1.00 88.25 311 SER A C 1
ATOM 2443 O O . SER A 1 311 ? 7.850 -1.043 -1.097 1.00 88.25 311 SER A O 1
ATOM 2445 N N . SER A 1 312 ? 9.169 0.324 -2.303 1.00 88.88 312 SER A N 1
ATOM 2446 C CA . SER A 1 312 ? 8.357 1.524 -2.173 1.00 88.88 312 SER A CA 1
ATOM 2447 C C . SER A 1 312 ? 8.475 2.357 -3.441 1.00 88.88 312 SER A C 1
ATOM 2449 O O . SER A 1 312 ? 9.367 2.147 -4.269 1.00 88.88 312 SER A O 1
ATOM 2451 N N . TYR A 1 313 ? 7.570 3.313 -3.596 1.00 86.06 313 TYR A N 1
ATOM 2452 C CA . TYR A 1 313 ? 7.722 4.367 -4.584 1.00 86.06 313 TYR A CA 1
ATOM 2453 C C . TYR A 1 313 ? 7.326 5.706 -3.978 1.00 86.06 313 TYR A C 1
ATOM 2455 O O . TYR A 1 313 ? 6.581 5.747 -2.999 1.00 86.06 313 TYR A O 1
ATOM 2463 N N . PHE A 1 314 ? 7.806 6.802 -4.549 1.00 81.69 314 PHE A N 1
ATOM 2464 C CA . PHE A 1 314 ? 7.424 8.142 -4.120 1.00 81.69 314 PHE A CA 1
ATOM 2465 C C . PHE A 1 314 ? 7.438 9.128 -5.286 1.00 81.69 314 PHE A C 1
ATOM 2467 O O . PHE A 1 314 ? 8.115 8.908 -6.287 1.00 81.69 314 PHE A O 1
ATOM 2474 N N . TYR A 1 315 ? 6.692 10.221 -5.138 1.00 76.69 315 TYR A N 1
ATOM 2475 C CA . TYR A 1 315 ? 6.659 11.326 -6.093 1.00 76.69 315 TYR A CA 1
ATOM 2476 C C . TYR A 1 315 ? 7.457 12.507 -5.525 1.00 76.69 315 TYR A C 1
ATOM 2478 O O . TYR A 1 315 ? 7.077 13.027 -4.473 1.00 76.69 315 TYR A O 1
ATOM 2486 N N . PRO A 1 316 ? 8.541 12.966 -6.184 1.00 73.00 316 PRO A N 1
ATOM 2487 C CA . PRO A 1 316 ? 9.258 14.168 -5.761 1.00 73.00 316 PRO A CA 1
ATOM 2488 C C . PRO A 1 316 ? 8.355 15.408 -5.779 1.00 73.00 316 PRO A C 1
ATOM 2490 O O . PRO A 1 316 ? 8.426 16.251 -4.886 1.00 73.00 316 PRO A O 1
ATOM 2493 N N . ASN A 1 317 ? 7.459 15.498 -6.768 1.00 71.56 317 ASN A N 1
ATOM 2494 C CA . ASN A 1 317 ? 6.405 16.503 -6.781 1.00 71.56 317 ASN A CA 1
ATOM 2495 C C . ASN A 1 317 ? 5.201 16.005 -5.972 1.00 71.56 317 ASN A C 1
ATOM 2497 O O . ASN A 1 317 ? 4.387 15.237 -6.476 1.00 71.56 317 ASN A O 1
ATOM 2501 N N . LYS A 1 318 ? 5.055 16.506 -4.742 1.00 65.06 318 LYS A N 1
ATOM 2502 C CA . LYS A 1 318 ? 3.956 16.151 -3.824 1.00 65.06 318 LYS A CA 1
ATOM 2503 C C . LYS A 1 318 ? 2.552 16.495 -4.350 1.00 65.06 318 LYS A C 1
ATOM 2505 O O . LYS A 1 318 ? 1.572 15.994 -3.809 1.00 65.06 318 LYS A O 1
ATOM 2510 N N . SER A 1 319 ? 2.444 17.336 -5.383 1.00 65.50 319 SER A N 1
ATOM 2511 C CA . SER A 1 319 ? 1.164 17.652 -6.037 1.00 65.50 319 SER A CA 1
ATOM 2512 C C . SER A 1 319 ? 0.702 16.544 -6.986 1.00 65.50 319 SER A C 1
ATOM 2514 O O . SER A 1 319 ? -0.478 16.474 -7.318 1.00 65.50 319 SER A O 1
ATOM 2516 N N . LEU A 1 320 ? 1.627 15.686 -7.426 1.00 65.19 3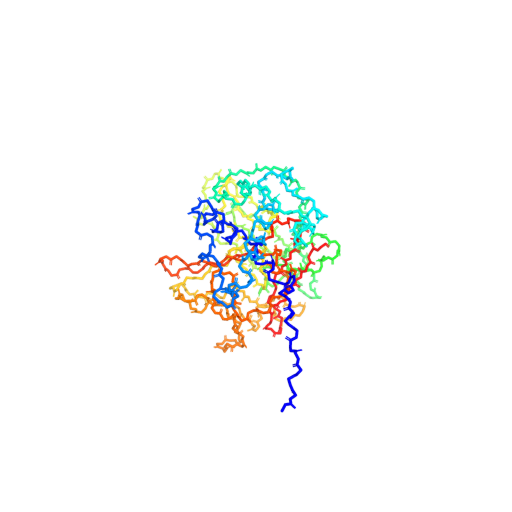20 LEU A N 1
ATOM 2517 C CA . LEU A 1 320 ? 1.342 14.493 -8.208 1.00 65.19 320 LEU A CA 1
ATOM 2518 C C . LEU A 1 320 ? 1.188 13.334 -7.231 1.00 65.19 320 LEU A C 1
ATOM 2520 O O . LEU A 1 320 ? 2.161 12.813 -6.692 1.00 65.19 320 LEU A O 1
ATOM 2524 N N . LEU A 1 321 ? -0.053 12.953 -6.969 1.00 68.38 321 LEU A N 1
ATOM 2525 C CA . LEU A 1 321 ? -0.363 11.763 -6.195 1.00 68.38 321 LEU A CA 1
ATOM 2526 C C . LEU A 1 321 ? -0.903 10.712 -7.144 1.00 68.38 321 LEU A C 1
ATOM 2528 O O . LEU A 1 321 ? -1.722 11.004 -8.007 1.00 68.38 321 LEU A O 1
ATOM 2532 N N . SER A 1 322 ? -0.427 9.485 -7.005 1.00 76.44 322 SER A N 1
ATOM 2533 C CA . SER A 1 322 ? -0.977 8.354 -7.733 1.00 76.44 322 SER A CA 1
ATOM 2534 C C . SER A 1 322 ? -0.829 7.094 -6.899 1.00 76.44 322 SER A C 1
ATOM 2536 O O . SER A 1 322 ? 0.141 6.946 -6.146 1.00 76.44 322 SER A O 1
ATOM 2538 N N . THR A 1 323 ? -1.819 6.220 -7.011 1.00 83.00 323 THR A N 1
ATOM 2539 C CA . THR A 1 323 ? -1.934 4.964 -6.268 1.00 83.00 323 THR A CA 1
ATOM 2540 C C . THR A 1 323 ? -1.923 3.817 -7.257 1.00 83.00 323 THR A C 1
ATOM 2542 O O . THR A 1 323 ? -2.615 3.875 -8.275 1.00 83.00 323 THR A O 1
ATOM 2545 N N . TYR A 1 324 ? -1.179 2.759 -6.949 1.00 87.00 324 TYR A N 1
ATOM 2546 C CA . TYR A 1 324 ? -1.235 1.524 -7.726 1.00 87.00 324 TYR A CA 1
ATOM 2547 C C . TYR A 1 324 ? -2.177 0.538 -7.046 1.00 87.00 324 TYR A C 1
ATOM 2549 O O . TYR A 1 324 ? -2.029 0.269 -5.858 1.00 87.00 324 TYR A O 1
ATOM 2557 N N . LEU A 1 325 ? -3.127 -0.017 -7.794 1.00 88.88 325 LEU A N 1
ATOM 2558 C CA . LEU A 1 325 ? -4.106 -0.979 -7.292 1.00 88.88 325 LEU A CA 1
ATOM 2559 C C . LEU A 1 325 ? -3.969 -2.308 -8.023 1.00 88.88 325 LEU A C 1
ATOM 2561 O O . LEU A 1 325 ? -3.789 -2.339 -9.242 1.00 88.88 325 LEU A O 1
ATOM 2565 N N . LEU A 1 326 ? -4.094 -3.409 -7.290 1.00 92.69 326 LEU A N 1
ATOM 2566 C CA . LEU A 1 326 ? -4.237 -4.743 -7.851 1.00 92.69 326 LEU A CA 1
ATOM 2567 C C . LEU A 1 326 ? -5.713 -5.002 -8.177 1.00 92.69 326 LEU A C 1
ATOM 2569 O O . LEU A 1 326 ? -6.515 -5.362 -7.316 1.00 92.69 326 LEU A O 1
ATOM 2573 N N . SER A 1 327 ? -6.062 -4.826 -9.447 1.00 90.38 327 SER A N 1
ATOM 2574 C CA . SER A 1 327 ? -7.439 -4.936 -9.930 1.00 90.38 327 SER A CA 1
ATOM 2575 C C . SER A 1 327 ? -8.010 -6.360 -9.868 1.00 90.38 327 SER A C 1
ATOM 2577 O O . SER A 1 327 ? -7.289 -7.360 -9.844 1.00 90.38 327 SER A O 1
ATOM 2579 N N . LEU A 1 328 ? -9.342 -6.446 -9.964 1.00 88.88 328 LEU A N 1
ATOM 2580 C CA . LEU A 1 328 ? -10.114 -7.694 -10.074 1.00 88.88 328 LEU A CA 1
ATOM 2581 C C . LEU A 1 328 ? -9.720 -8.572 -11.270 1.00 88.88 328 LEU A C 1
ATOM 2583 O O . LEU A 1 328 ? -10.057 -9.749 -11.296 1.00 88.88 328 LEU A O 1
ATOM 2587 N N . ALA A 1 329 ? -9.055 -7.995 -12.273 1.00 90.88 329 ALA A N 1
ATOM 2588 C CA . ALA A 1 329 ? -8.606 -8.687 -13.476 1.00 90.88 329 ALA A CA 1
ATOM 2589 C C . ALA A 1 329 ? -7.149 -9.178 -13.377 1.00 90.88 329 ALA A C 1
ATOM 2591 O O . ALA A 1 329 ? -6.590 -9.601 -14.387 1.00 90.88 329 ALA A O 1
ATOM 2592 N N . GLY A 1 330 ? -6.512 -9.070 -12.204 1.00 89.81 330 GLY A N 1
ATOM 2593 C CA . GLY A 1 330 ? -5.122 -9.488 -12.015 1.00 89.81 330 GLY A CA 1
ATOM 2594 C C . GLY A 1 330 ? -4.124 -8.567 -12.717 1.00 89.81 330 GLY A C 1
ATOM 2595 O O . GLY A 1 330 ? -3.148 -9.029 -13.301 1.00 89.81 330 GLY A O 1
ATOM 2596 N N . LYS A 1 331 ? -4.381 -7.255 -12.701 1.00 89.62 331 LYS A N 1
ATOM 2597 C CA . LYS A 1 331 ? -3.498 -6.235 -13.289 1.00 89.62 331 LYS A CA 1
ATOM 2598 C C . LYS A 1 331 ? -3.250 -5.104 -12.311 1.00 89.62 331 LYS A C 1
ATOM 2600 O O . LYS A 1 331 ? -4.179 -4.707 -11.607 1.00 89.62 331 LYS A O 1
ATOM 2605 N N . PHE A 1 332 ? -2.046 -4.545 -12.343 1.00 86.69 332 PHE A N 1
ATOM 2606 C CA . PHE A 1 332 ? -1.782 -3.263 -11.707 1.00 86.69 332 PHE A CA 1
ATOM 2607 C C . PHE A 1 332 ? -2.389 -2.129 -12.525 1.00 86.69 332 PHE A C 1
ATOM 2609 O O . PHE A 1 332 ? -2.119 -2.002 -13.718 1.00 86.69 332 PHE A O 1
ATOM 2616 N N . THR A 1 333 ? -3.210 -1.315 -11.876 1.00 83.94 333 THR A N 1
ATOM 2617 C CA . THR A 1 333 ? -3.799 -0.104 -12.447 1.00 83.94 333 THR A CA 1
ATOM 2618 C C . THR A 1 333 ? -3.339 1.098 -11.648 1.00 83.94 333 THR A C 1
ATOM 2620 O O . THR A 1 333 ? -3.356 1.065 -10.419 1.00 83.94 333 THR A O 1
ATOM 2623 N N . GLN A 1 334 ? -2.939 2.153 -12.346 1.00 79.06 334 GLN A N 1
ATOM 2624 C CA . GLN A 1 334 ? -2.535 3.409 -11.737 1.00 79.06 334 GLN A CA 1
ATOM 2625 C C . GLN A 1 334 ? -3.718 4.377 -11.719 1.00 79.06 334 GLN A C 1
ATOM 2627 O O . GLN A 1 334 ? -4.302 4.646 -12.767 1.00 79.06 334 GLN A O 1
ATOM 2632 N N . ASN A 1 335 ? -4.042 4.919 -10.548 1.00 73.62 335 ASN A N 1
ATOM 2633 C CA . ASN A 1 335 ? -5.036 5.976 -10.395 1.00 73.62 335 ASN A CA 1
ATOM 2634 C C . ASN A 1 335 ? -4.332 7.288 -10.055 1.00 73.62 335 ASN A C 1
ATOM 2636 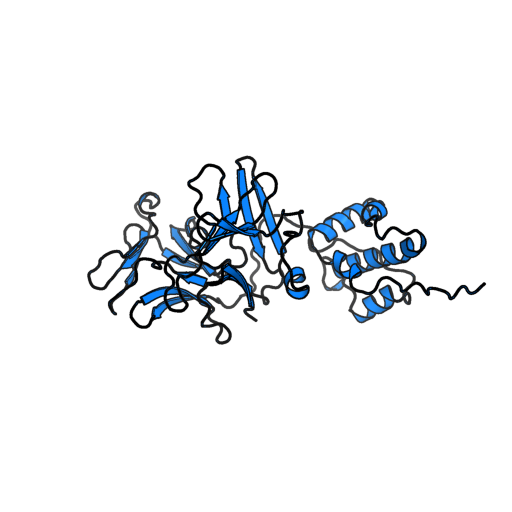O O . ASN A 1 335 ? -3.745 7.417 -8.982 1.00 73.62 335 ASN A O 1
ATOM 2640 N N . MET A 1 336 ? -4.399 8.256 -10.971 1.00 65.38 336 MET A N 1
ATOM 2641 C CA . MET A 1 336 ? -3.872 9.607 -10.773 1.00 65.38 336 MET A CA 1
ATOM 2642 C C . MET A 1 336 ? -4.831 10.429 -9.907 1.00 65.38 336 MET A C 1
ATOM 2644 O O . MET A 1 336 ? -6.002 10.594 -10.231 1.00 65.38 336 MET A O 1
ATOM 2648 N N . VAL A 1 337 ? -4.304 10.976 -8.820 1.00 57.91 337 VAL A N 1
ATOM 2649 C CA . VAL A 1 337 ? -4.959 11.875 -7.863 1.00 57.91 337 VAL A CA 1
ATOM 2650 C C . VAL A 1 337 ? -4.476 13.308 -8.138 1.00 57.91 337 VAL A C 1
ATOM 2652 O O . VAL A 1 337 ? -3.875 13.974 -7.291 1.00 57.91 337 VAL A O 1
ATOM 2655 N N . GLY A 1 338 ? -4.698 13.758 -9.377 1.00 51.66 338 GLY A N 1
ATOM 2656 C CA . GLY A 1 338 ? -4.463 15.137 -9.829 1.00 51.66 338 GLY A CA 1
ATOM 2657 C C . GLY A 1 338 ? -5.529 16.077 -9.301 1.00 51.66 338 GLY A C 1
ATOM 2658 O O . GLY A 1 338 ? -6.721 15.805 -9.565 1.00 51.66 338 GLY A O 1
#